Protein AF-A0AA96HNP5-F1 (afdb_monomer_lite)

Structure (mmCIF, N/CA/C/O backbone):
data_AF-A0AA96HNP5-F1
#
_entry.id   AF-A0AA96HNP5-F1
#
loop_
_atom_site.group_PDB
_atom_site.id
_atom_site.type_symbol
_atom_site.label_atom_id
_atom_site.label_alt_id
_atom_site.label_comp_id
_atom_site.label_asym_id
_atom_site.label_entity_id
_atom_site.label_seq_id
_atom_site.pdbx_PDB_ins_code
_atom_site.Cartn_x
_atom_site.Cartn_y
_atom_site.Cartn_z
_atom_site.occupancy
_atom_site.B_iso_or_equiv
_atom_site.auth_seq_id
_atom_site.auth_comp_id
_atom_site.auth_asym_id
_atom_site.auth_atom_id
_atom_site.pdbx_PDB_model_num
ATOM 1 N N . MET A 1 1 ? 18.994 -5.940 24.288 1.00 32.22 1 MET A N 1
ATOM 2 C CA . MET A 1 1 ? 17.632 -6.014 23.711 1.00 32.22 1 MET A CA 1
ATOM 3 C C . MET A 1 1 ? 17.245 -4.629 23.206 1.00 32.22 1 MET A C 1
ATOM 5 O O . MET A 1 1 ? 17.124 -3.718 24.013 1.00 32.22 1 MET A O 1
ATOM 9 N N . ALA A 1 2 ? 17.147 -4.416 21.892 1.00 28.52 2 ALA A N 1
ATOM 10 C CA . ALA A 1 2 ? 16.789 -3.103 21.354 1.00 28.52 2 ALA A CA 1
ATOM 11 C C . ALA A 1 2 ? 15.314 -2.796 21.667 1.00 28.52 2 ALA A C 1
ATOM 13 O O . ALA A 1 2 ? 14.436 -3.563 21.267 1.00 28.52 2 ALA A O 1
ATOM 14 N N . LYS A 1 3 ? 15.037 -1.693 22.381 1.00 31.62 3 LYS A N 1
ATOM 15 C CA . LYS A 1 3 ? 13.673 -1.170 22.570 1.00 31.62 3 LYS A CA 1
ATOM 16 C C . LYS A 1 3 ? 13.008 -1.060 21.192 1.00 31.62 3 LYS A C 1
ATOM 18 O O . LYS A 1 3 ? 13.497 -0.325 20.333 1.00 31.62 3 LYS A O 1
ATOM 23 N N . LYS A 1 4 ? 11.917 -1.801 20.966 1.00 42.00 4 LYS A N 1
ATOM 24 C CA . LYS A 1 4 ? 11.081 -1.700 19.759 1.00 42.00 4 LYS A CA 1
ATOM 25 C C . LYS A 1 4 ? 10.434 -0.308 19.735 1.00 42.00 4 LYS A C 1
ATOM 27 O O . LYS A 1 4 ? 9.319 -0.148 20.211 1.00 42.00 4 LYS A O 1
ATOM 32 N N . LYS A 1 5 ? 11.134 0.695 19.193 1.00 46.09 5 LYS A N 1
ATOM 33 C CA . LYS A 1 5 ? 10.728 2.117 19.162 1.00 46.09 5 LYS A CA 1
ATOM 34 C C . LYS A 1 5 ? 9.384 2.411 18.458 1.00 46.09 5 LYS A C 1
ATOM 36 O O . LYS A 1 5 ? 8.940 3.547 18.498 1.00 46.09 5 LYS A O 1
ATOM 41 N N . ASN A 1 6 ? 8.718 1.411 17.871 1.00 51.25 6 ASN A N 1
ATOM 42 C CA . ASN A 1 6 ? 7.479 1.580 17.099 1.00 51.25 6 ASN A CA 1
ATOM 43 C C . ASN A 1 6 ? 6.266 0.814 17.666 1.00 51.25 6 ASN A C 1
ATOM 45 O O . ASN A 1 6 ? 5.223 0.759 17.014 1.00 51.25 6 ASN A O 1
ATOM 49 N N . HIS A 1 7 ? 6.380 0.200 18.847 1.00 60.00 7 HIS A N 1
ATOM 50 C CA . HIS A 1 7 ? 5.239 -0.448 19.496 1.00 60.00 7 HIS A CA 1
ATOM 51 C C . HIS A 1 7 ? 4.490 0.594 20.331 1.00 60.00 7 HIS A C 1
ATOM 53 O O . HIS A 1 7 ? 5.052 1.086 21.305 1.00 60.00 7 HIS A O 1
ATOM 59 N N . PHE A 1 8 ? 3.276 0.961 19.913 1.00 72.31 8 PHE A N 1
ATOM 60 C CA . PHE A 1 8 ? 2.453 1.957 20.610 1.00 72.31 8 PHE A CA 1
ATOM 61 C C . PHE A 1 8 ? 1.335 1.343 21.458 1.00 72.31 8 PHE A C 1
ATOM 63 O O . PHE A 1 8 ? 0.696 2.083 22.186 1.00 72.31 8 PHE A O 1
ATOM 70 N N . ILE A 1 9 ? 1.166 0.014 21.404 1.00 76.31 9 ILE A N 1
ATOM 71 C CA . ILE A 1 9 ? 0.157 -0.699 22.192 1.00 76.31 9 ILE A CA 1
ATOM 72 C C . ILE A 1 9 ? 0.421 -0.467 23.681 1.00 76.31 9 ILE A C 1
ATOM 74 O O . ILE A 1 9 ? 1.523 -0.753 24.176 1.00 76.31 9 ILE A O 1
ATOM 78 N N . ILE A 1 10 ? -0.602 0.023 24.375 1.00 80.12 10 ILE A N 1
ATOM 79 C CA . ILE A 1 10 ? -0.616 0.263 25.815 1.00 80.12 10 ILE A CA 1
ATOM 80 C C . ILE A 1 10 ? -0.287 -1.043 26.544 1.00 80.12 10 ILE A C 1
ATOM 82 O O . ILE A 1 10 ? -0.738 -2.121 26.156 1.00 80.12 10 ILE A O 1
ATOM 86 N N . GLU A 1 11 ? 0.510 -0.962 27.618 1.00 79.56 11 GLU A N 1
ATOM 87 C CA . GLU A 1 11 ? 1.027 -2.134 28.347 1.00 79.56 11 GLU A CA 1
ATOM 88 C C . GLU A 1 11 ? -0.074 -3.146 28.681 1.00 79.56 11 GLU A C 1
ATOM 90 O O . GLU A 1 11 ? 0.087 -4.339 28.433 1.00 79.56 11 GLU A O 1
ATOM 95 N N . ALA A 1 12 ? -1.219 -2.643 29.152 1.00 80.06 12 ALA A N 1
ATOM 96 C CA . ALA A 1 12 ? -2.383 -3.430 29.542 1.00 80.06 12 ALA A CA 1
ATOM 97 C C . ALA A 1 12 ? -3.024 -4.234 28.397 1.00 80.06 12 ALA A C 1
ATOM 99 O O . ALA A 1 12 ? -3.823 -5.126 28.673 1.00 80.06 12 ALA A O 1
ATOM 100 N N . ASN A 1 13 ? -2.702 -3.931 27.138 1.00 86.38 13 ASN A N 1
ATOM 101 C CA . ASN A 1 13 ? -3.233 -4.595 25.949 1.00 86.38 13 ASN A CA 1
ATOM 102 C C . ASN A 1 13 ? -2.175 -5.424 25.205 1.00 86.38 13 ASN A C 1
ATOM 104 O O . ASN A 1 13 ? -2.510 -6.130 24.253 1.00 86.38 13 ASN A O 1
ATOM 108 N N . LYS A 1 14 ? -0.902 -5.402 25.622 1.00 82.44 14 LYS A N 1
ATOM 109 C CA . LYS A 1 14 ? 0.184 -6.090 24.900 1.00 82.44 14 LYS A CA 1
ATOM 110 C C . LYS A 1 14 ? -0.032 -7.591 24.751 1.00 82.44 14 LYS A C 1
ATOM 112 O O . LYS A 1 14 ? 0.325 -8.151 23.721 1.00 82.44 14 LYS A O 1
ATOM 117 N N . GLN A 1 15 ? -0.621 -8.239 25.748 1.00 86.56 15 GLN A N 1
ATOM 118 C CA . GLN A 1 15 ? -0.959 -9.663 25.728 1.00 86.56 15 GLN A CA 1
ATOM 119 C C . GLN A 1 15 ? -2.086 -10.008 24.743 1.00 86.56 15 GLN A C 1
ATOM 121 O O . GLN A 1 15 ? -2.271 -11.179 24.427 1.00 86.56 15 GLN A O 1
ATOM 126 N N . LYS A 1 16 ? -2.828 -9.008 24.245 1.00 90.38 16 LYS A N 1
ATOM 127 C CA . LYS A 1 16 ? -3.849 -9.182 23.201 1.00 90.38 16 LYS A CA 1
ATOM 128 C C . LYS A 1 16 ? -3.267 -9.141 21.789 1.00 90.38 16 LYS A C 1
ATOM 130 O O . LYS A 1 16 ? -3.955 -9.487 20.837 1.00 90.38 16 LYS A O 1
ATOM 135 N N . HIS A 1 17 ? -2.001 -8.752 21.634 1.00 90.56 17 HIS A N 1
ATOM 136 C CA . HIS A 1 17 ? -1.297 -8.919 20.370 1.00 90.56 17 HIS A CA 1
ATOM 137 C C . HIS A 1 17 ? -1.069 -10.407 20.083 1.00 90.56 17 HIS A C 1
ATOM 139 O O . HIS A 1 17 ? -0.407 -11.102 20.856 1.00 90.56 17 HIS A O 1
ATOM 145 N N . ILE A 1 18 ? -1.543 -10.874 18.930 1.00 91.88 18 ILE A N 1
ATOM 146 C CA . ILE A 1 18 ? -1.411 -12.266 18.499 1.00 91.88 18 ILE A CA 1
ATOM 147 C C . ILE A 1 18 ? -0.634 -12.304 17.188 1.00 91.88 18 ILE A C 1
ATOM 149 O O . ILE A 1 18 ? -1.030 -11.722 16.180 1.00 91.88 18 ILE A O 1
ATOM 153 N N . SER A 1 19 ? 0.472 -13.041 17.193 1.00 91.31 19 SER A N 1
ATOM 154 C CA . SER A 1 19 ? 1.270 -13.316 16.003 1.00 91.31 19 SER A CA 1
ATOM 155 C C . SER A 1 19 ? 1.155 -14.797 15.663 1.00 91.31 19 SER A C 1
ATOM 157 O O . SER A 1 19 ? 1.621 -15.649 16.421 1.00 91.31 19 SER A O 1
ATOM 159 N N . THR A 1 20 ? 0.536 -15.110 14.527 1.00 91.94 20 THR A N 1
ATOM 160 C CA . THR A 1 20 ? 0.378 -16.481 14.037 1.00 91.94 20 THR A CA 1
ATOM 161 C C . THR A 1 20 ? 1.478 -16.790 13.026 1.00 91.94 20 THR A C 1
ATOM 163 O O . THR A 1 20 ? 1.928 -15.932 12.260 1.00 91.94 20 THR A O 1
ATOM 166 N N . LYS A 1 21 ? 1.976 -18.028 13.066 1.00 91.38 21 LYS A N 1
ATOM 167 C CA . LYS A 1 21 ? 2.997 -18.536 12.141 1.00 91.38 21 LYS A CA 1
ATOM 168 C C . LYS A 1 21 ? 2.332 -19.399 11.075 1.00 91.38 21 LYS A C 1
ATOM 170 O O . LYS A 1 21 ? 1.364 -20.090 11.361 1.00 91.38 21 LYS A O 1
ATOM 175 N N . GLY A 1 22 ? 2.912 -19.419 9.881 1.00 88.56 22 GLY A N 1
ATOM 176 C CA . GLY A 1 22 ? 2.505 -20.307 8.793 1.00 88.56 22 GLY A CA 1
ATOM 177 C C . GLY A 1 22 ? 1.336 -19.806 7.944 1.00 88.56 22 GLY A C 1
ATOM 178 O O . GLY A 1 22 ? 0.935 -20.526 7.038 1.00 88.56 22 GLY A O 1
ATOM 179 N N . GLY A 1 23 ? 0.823 -18.593 8.173 1.00 90.81 23 GLY A N 1
ATOM 180 C CA . GLY A 1 23 ? -0.344 -18.081 7.453 1.00 90.81 23 GLY A CA 1
ATOM 181 C C . GLY A 1 23 ? -0.571 -16.579 7.618 1.00 90.81 23 GLY A C 1
ATOM 182 O O . GLY A 1 23 ? 0.213 -15.888 8.272 1.00 90.81 23 GLY A O 1
ATOM 183 N N . THR A 1 24 ? -1.629 -16.089 6.972 1.00 93.38 24 THR A N 1
ATOM 184 C CA . THR A 1 24 ? -2.107 -14.694 7.020 1.00 93.38 24 THR A CA 1
ATOM 185 C C . THR A 1 24 ? -3.137 -14.462 8.127 1.00 93.38 24 THR A C 1
ATOM 187 O O . THR A 1 24 ? -3.228 -13.352 8.654 1.00 93.38 24 THR A O 1
ATOM 190 N N . GLU A 1 25 ? -3.847 -15.524 8.511 1.00 95.50 25 GLU A N 1
ATOM 191 C CA . GLU A 1 25 ? -5.056 -15.489 9.338 1.00 95.50 25 GLU A CA 1
ATOM 192 C C . GLU A 1 25 ? -4.783 -15.599 10.847 1.00 95.50 25 GLU A C 1
ATOM 194 O O . GLU A 1 25 ? -3.744 -16.101 11.294 1.00 95.50 25 GLU A O 1
ATOM 199 N N . GLY A 1 26 ? -5.759 -15.160 11.648 1.00 93.25 26 GLY A N 1
ATOM 200 C CA . GLY A 1 26 ? -5.800 -15.368 13.102 1.00 93.25 26 GLY A CA 1
ATOM 201 C C . GLY A 1 26 ? -4.832 -14.511 13.927 1.00 93.25 26 GLY A C 1
ATOM 202 O O . GLY A 1 26 ? -4.712 -14.723 15.134 1.00 93.25 26 GLY A O 1
ATOM 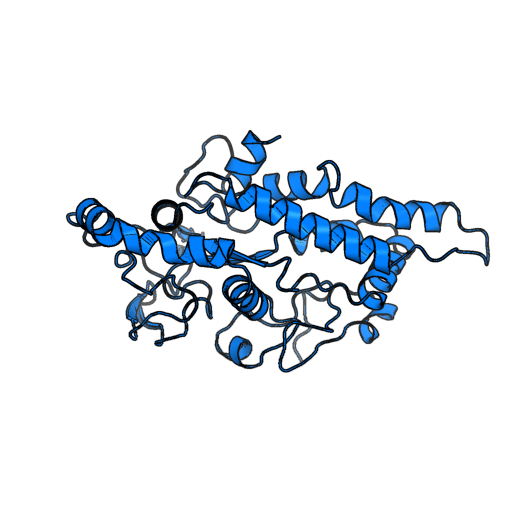203 N N . GLY A 1 27 ? -4.127 -13.567 13.298 1.00 93.44 27 GLY A N 1
ATOM 204 C CA . GLY A 1 27 ? -3.305 -12.574 13.992 1.00 93.44 27 GLY A CA 1
ATOM 205 C C . GLY A 1 27 ? -4.119 -11.389 14.513 1.00 93.44 27 GLY A C 1
ATOM 206 O O . GLY A 1 27 ? -5.166 -11.082 13.967 1.00 93.44 27 GLY A O 1
ATOM 207 N N . ALA A 1 28 ? -3.595 -10.693 15.520 1.00 94.75 28 ALA A N 1
ATOM 208 C CA . ALA A 1 28 ? -4.159 -9.467 16.081 1.00 94.75 28 ALA A CA 1
ATOM 209 C C . ALA A 1 28 ? -3.026 -8.454 16.274 1.00 94.75 28 ALA A C 1
ATOM 211 O O . ALA A 1 28 ? -2.111 -8.671 17.078 1.00 94.75 28 ALA A O 1
ATOM 212 N N . CYS A 1 29 ? -3.012 -7.376 15.493 1.00 93.50 29 CYS A N 1
ATOM 213 C CA . CYS A 1 29 ? -1.877 -6.460 15.487 1.00 93.50 29 CYS A CA 1
ATOM 214 C C . CYS A 1 29 ? -2.246 -5.067 14.982 1.00 93.50 29 CYS A C 1
ATOM 216 O O . CYS A 1 29 ? -2.694 -4.914 13.856 1.00 93.50 29 CYS A O 1
ATOM 218 N N . LEU A 1 30 ? -1.959 -4.040 15.783 1.00 93.19 30 LEU A N 1
ATOM 219 C CA . LEU A 1 30 ? -2.188 -2.637 15.412 1.00 93.19 30 LEU A CA 1
ATOM 220 C C . LEU A 1 30 ? -0.905 -1.910 14.983 1.00 93.19 30 LEU A C 1
ATOM 222 O O . LEU A 1 30 ? -0.938 -0.741 14.622 1.00 93.19 30 LEU A O 1
ATOM 226 N N . THR A 1 31 ? 0.251 -2.582 14.999 1.00 84.19 31 THR A N 1
ATOM 227 C CA . THR A 1 31 ? 1.535 -1.975 14.609 1.00 84.19 31 THR A CA 1
ATOM 228 C C . THR A 1 31 ? 2.337 -2.856 13.641 1.00 84.19 31 THR A C 1
ATOM 230 O O . THR A 1 31 ? 1.921 -3.935 13.246 1.00 84.19 31 THR A O 1
ATOM 233 N N . GLY A 1 32 ? 3.521 -2.406 13.223 1.00 67.94 32 GLY A N 1
ATOM 234 C CA . GLY A 1 32 ? 4.452 -3.197 12.417 1.00 67.94 32 GLY A CA 1
ATOM 235 C C . GLY A 1 32 ? 5.522 -3.832 13.302 1.00 67.94 32 GLY A C 1
ATOM 236 O O . GLY A 1 32 ? 6.327 -3.111 13.891 1.00 67.94 32 GLY A O 1
ATOM 237 N N . HIS A 1 33 ? 5.555 -5.166 13.394 1.00 63.00 33 HIS A N 1
ATOM 238 C CA . HIS A 1 33 ? 6.527 -5.885 14.237 1.00 63.00 33 HIS A CA 1
ATOM 239 C C . HIS A 1 33 ? 7.739 -6.395 13.461 1.00 63.00 33 HIS A C 1
ATOM 241 O O . HIS A 1 33 ? 8.831 -6.456 14.032 1.00 63.00 33 HIS A O 1
ATOM 247 N N . ASP A 1 34 ? 7.558 -6.782 12.197 1.00 65.50 34 ASP A N 1
ATOM 248 C CA . ASP A 1 34 ? 8.605 -7.455 11.439 1.00 65.50 34 ASP A CA 1
ATOM 249 C C . ASP A 1 34 ? 9.234 -6.516 10.407 1.00 65.50 34 ASP A C 1
ATOM 251 O O . ASP A 1 34 ? 8.548 -5.903 9.588 1.00 65.50 34 ASP A O 1
ATOM 255 N N . SER A 1 35 ? 10.563 -6.370 10.457 1.00 57.72 35 SER A N 1
ATOM 256 C CA . SER A 1 35 ? 11.267 -5.597 9.435 1.00 57.72 35 SER A CA 1
ATOM 257 C C . SER A 1 35 ? 11.051 -6.274 8.085 1.00 57.72 35 SER A C 1
ATOM 259 O O . SER A 1 35 ? 11.275 -7.477 7.970 1.00 57.72 35 SER A O 1
ATOM 261 N N . ALA A 1 36 ? 10.649 -5.512 7.069 1.00 57.97 36 ALA A N 1
ATOM 262 C CA . ALA A 1 36 ? 10.265 -5.982 5.733 1.00 57.97 36 ALA A CA 1
ATOM 263 C C . ALA A 1 36 ? 11.442 -6.483 4.877 1.00 57.97 36 ALA A C 1
ATOM 265 O O . ALA A 1 36 ? 11.549 -6.181 3.690 1.00 57.97 36 ALA A O 1
ATOM 266 N N . ARG A 1 37 ? 12.391 -7.177 5.503 1.00 63.88 37 ARG A N 1
ATOM 267 C CA . ARG A 1 37 ? 13.589 -7.713 4.872 1.00 63.88 37 ARG A CA 1
ATOM 268 C C . ARG A 1 37 ? 13.322 -9.134 4.399 1.00 63.88 37 ARG A C 1
ATOM 270 O O . ARG A 1 37 ? 12.583 -9.890 5.030 1.00 63.88 37 ARG A O 1
ATOM 277 N N . HIS A 1 38 ? 14.032 -9.522 3.346 1.00 63.28 38 HIS A N 1
ATOM 278 C CA . HIS A 1 38 ? 13.983 -10.860 2.758 1.00 63.28 38 HIS A CA 1
ATOM 279 C C . HIS A 1 38 ? 14.124 -11.995 3.791 1.00 63.28 38 HIS A C 1
ATOM 281 O O . HIS A 1 38 ? 13.425 -13.000 3.702 1.00 63.28 38 HIS A O 1
ATOM 287 N N . SER A 1 39 ? 14.975 -11.819 4.810 1.00 68.12 39 SER A N 1
ATOM 288 C CA . SER A 1 39 ? 15.172 -12.796 5.895 1.00 68.12 39 SER A CA 1
ATOM 289 C C . SER A 1 39 ? 13.909 -13.068 6.716 1.00 68.12 39 SER A C 1
ATOM 291 O O . SER A 1 39 ? 13.744 -14.159 7.255 1.00 68.12 39 SER A O 1
ATOM 293 N N . ASN A 1 40 ? 13.020 -12.081 6.819 1.00 72.75 40 ASN A N 1
ATOM 294 C CA . ASN A 1 40 ? 11.815 -12.157 7.637 1.00 72.75 40 ASN A CA 1
ATOM 295 C C . ASN A 1 40 ? 10.598 -12.554 6.798 1.00 72.75 40 ASN A C 1
ATOM 297 O O . ASN A 1 40 ? 9.678 -13.176 7.321 1.00 72.75 40 ASN A O 1
ATOM 301 N N . PHE A 1 41 ? 10.623 -12.283 5.488 1.00 79.12 41 PHE A N 1
ATOM 302 C CA . PHE A 1 41 ? 9.602 -12.740 4.541 1.00 79.12 41 PHE A CA 1
ATOM 303 C C . PHE A 1 41 ? 9.373 -14.259 4.619 1.00 79.12 41 PHE A C 1
ATOM 305 O O . PHE A 1 41 ? 8.237 -14.721 4.666 1.00 79.12 41 PHE A O 1
ATOM 312 N N . GLY A 1 42 ? 10.449 -15.048 4.718 1.00 76.56 42 GLY A N 1
ATOM 313 C CA . GLY A 1 42 ? 10.364 -16.511 4.789 1.00 76.56 42 GLY A CA 1
ATOM 314 C C . GLY A 1 42 ? 9.688 -17.068 6.048 1.00 76.56 42 GLY A C 1
ATOM 315 O O . GLY A 1 42 ? 9.332 -18.242 6.063 1.00 76.56 42 GLY A O 1
ATOM 316 N N . ARG A 1 43 ? 9.485 -16.252 7.092 1.00 80.44 43 ARG A N 1
ATOM 317 C CA . ARG A 1 43 ? 8.882 -16.698 8.359 1.00 80.44 43 ARG A CA 1
ATOM 318 C C . ARG A 1 43 ? 7.368 -16.889 8.285 1.00 80.44 43 ARG A C 1
ATOM 320 O O . ARG A 1 43 ? 6.837 -17.486 9.215 1.00 80.44 43 ARG A O 1
ATOM 327 N N . LYS A 1 44 ? 6.709 -16.392 7.223 1.00 88.31 44 LYS A N 1
ATOM 328 C CA . LYS A 1 44 ? 5.253 -16.478 6.993 1.00 88.31 44 LYS A CA 1
ATOM 329 C C . LYS A 1 44 ? 4.459 -16.158 8.263 1.00 88.31 44 LYS A C 1
ATOM 331 O O . LYS A 1 44 ? 4.009 -17.056 8.970 1.00 88.31 44 LYS A O 1
ATOM 336 N N . ASN A 1 45 ? 4.378 -14.881 8.606 1.00 89.50 45 ASN A N 1
ATOM 337 C CA . ASN A 1 45 ? 3.827 -14.427 9.879 1.00 89.50 45 ASN A CA 1
ATOM 338 C C . ASN A 1 45 ? 2.708 -13.413 9.637 1.00 89.50 45 ASN A C 1
ATOM 340 O O . ASN A 1 45 ? 2.878 -12.530 8.794 1.00 89.50 45 ASN A O 1
ATOM 344 N N . SER A 1 46 ? 1.628 -13.490 10.416 1.00 91.94 46 SER A N 1
ATOM 345 C CA . SER A 1 46 ? 0.496 -12.563 10.312 1.00 91.94 46 SER A CA 1
ATOM 346 C C . SER A 1 46 ? 0.867 -11.086 10.506 1.00 91.94 46 SER A C 1
ATOM 348 O O . SER A 1 46 ? 0.190 -10.209 9.976 1.00 91.94 46 SER A O 1
ATOM 350 N N . CYS A 1 47 ? 1.959 -10.791 11.212 1.00 90.19 47 CYS A N 1
ATOM 351 C CA . CYS A 1 47 ? 2.466 -9.438 11.461 1.00 90.19 47 CYS A CA 1
ATOM 352 C C . CYS A 1 47 ? 3.467 -8.949 10.395 1.00 90.19 47 CYS A C 1
ATOM 354 O O . CYS A 1 47 ? 4.021 -7.852 10.522 1.00 90.19 47 CYS A O 1
ATOM 356 N N . ASN A 1 48 ? 3.768 -9.761 9.378 1.00 91.19 48 ASN A N 1
ATOM 357 C CA . ASN A 1 48 ? 4.664 -9.387 8.290 1.00 91.19 48 ASN A CA 1
ATOM 358 C C . ASN A 1 48 ? 3.851 -8.821 7.120 1.00 91.19 48 ASN A C 1
ATOM 360 O O . ASN A 1 48 ? 3.409 -9.557 6.243 1.00 91.19 48 ASN A O 1
ATOM 364 N N . PHE A 1 49 ? 3.704 -7.499 7.096 1.00 91.81 49 PHE A N 1
ATOM 365 C CA . PHE A 1 49 ? 2.926 -6.779 6.084 1.00 91.81 49 PHE A CA 1
ATOM 366 C C . PHE A 1 49 ? 3.364 -7.068 4.640 1.00 91.81 49 PHE A C 1
ATOM 368 O O . PHE A 1 49 ? 2.539 -7.162 3.743 1.00 91.81 49 PHE A O 1
ATOM 375 N N . ARG A 1 50 ? 4.662 -7.280 4.393 1.00 93.06 50 ARG A N 1
ATOM 376 C CA . ARG A 1 50 ? 5.165 -7.583 3.046 1.00 93.06 50 ARG A CA 1
ATOM 377 C C . ARG A 1 50 ? 4.806 -8.999 2.603 1.00 93.06 50 ARG A C 1
ATOM 379 O O . ARG A 1 50 ? 4.513 -9.209 1.433 1.00 93.06 50 ARG A O 1
ATOM 386 N N . TYR A 1 51 ? 4.830 -9.960 3.527 1.00 93.38 51 TYR A N 1
ATOM 387 C CA . TYR A 1 51 ? 4.298 -11.301 3.277 1.00 93.38 51 TYR A CA 1
ATOM 388 C C . TYR A 1 51 ? 2.793 -11.240 2.996 1.00 93.38 51 TYR A C 1
ATOM 390 O O . TYR A 1 51 ? 2.349 -11.776 1.990 1.00 93.38 51 TYR A O 1
ATOM 398 N N . GLN A 1 52 ? 2.047 -10.510 3.824 1.00 95.00 52 GLN A N 1
ATOM 399 C CA . GLN A 1 52 ? 0.605 -10.312 3.675 1.00 95.00 52 GLN A CA 1
ATOM 400 C C . GLN A 1 52 ? 0.237 -9.676 2.325 1.00 95.00 52 GLN A C 1
ATOM 402 O O . GLN A 1 52 ? -0.630 -10.200 1.640 1.00 95.00 52 GLN A O 1
ATOM 407 N N . ALA A 1 53 ? 0.962 -8.645 1.877 1.00 95.62 53 ALA A N 1
ATOM 408 C CA . ALA A 1 53 ? 0.764 -8.024 0.562 1.00 95.62 53 ALA A CA 1
ATOM 409 C C . ALA A 1 53 ? 0.984 -8.999 -0.608 1.00 95.62 53 ALA A C 1
ATOM 411 O O . ALA A 1 53 ? 0.234 -8.994 -1.579 1.00 95.62 53 ALA A O 1
ATOM 412 N N . VAL A 1 54 ? 1.994 -9.874 -0.514 1.00 95.38 54 VAL A N 1
ATOM 413 C CA . VAL A 1 54 ? 2.222 -10.910 -1.536 1.00 95.38 54 VAL A CA 1
ATOM 414 C C . VAL A 1 54 ? 1.111 -11.960 -1.521 1.00 95.38 54 VAL A C 1
ATOM 416 O O . VAL A 1 54 ? 0.694 -12.410 -2.583 1.00 95.38 54 VAL A O 1
ATOM 419 N N . GLU A 1 55 ? 0.622 -12.366 -0.349 1.00 96.44 55 GLU A N 1
ATOM 420 C CA . GLU A 1 55 ? -0.506 -13.302 -0.263 1.00 96.44 55 GLU A CA 1
ATOM 421 C C . GLU A 1 55 ? -1.827 -12.667 -0.736 1.00 96.44 55 GLU A C 1
ATOM 423 O O . GLU A 1 55 ? -2.627 -13.356 -1.371 1.00 96.44 55 GLU A O 1
ATOM 428 N N . GLN A 1 56 ? -2.027 -11.359 -0.534 1.00 97.62 56 GLN A N 1
ATOM 429 C CA . GLN A 1 56 ? -3.144 -10.621 -1.133 1.00 97.62 56 GLN A CA 1
ATOM 430 C C . GLN A 1 56 ? -3.071 -10.687 -2.657 1.00 97.62 56 GLN A C 1
ATOM 432 O O . GLN A 1 56 ? -3.994 -11.178 -3.296 1.00 97.62 56 GLN A O 1
ATOM 437 N N . ALA A 1 57 ? -1.933 -10.300 -3.239 1.00 97.19 57 ALA A N 1
ATOM 438 C CA . ALA A 1 57 ? -1.732 -10.328 -4.685 1.00 97.19 57 ALA A CA 1
ATOM 439 C C . ALA A 1 57 ? -1.875 -11.736 -5.294 1.00 97.19 57 ALA A C 1
ATOM 441 O O . ALA A 1 57 ? -2.225 -11.881 -6.459 1.00 97.19 57 ALA A O 1
ATOM 442 N N . LYS A 1 58 ? -1.609 -12.800 -4.524 1.00 96.81 58 LYS A N 1
ATOM 443 C CA . LYS A 1 58 ? -1.856 -14.184 -4.962 1.00 96.81 58 LYS A CA 1
ATOM 444 C C . LYS A 1 58 ? -3.330 -14.562 -4.983 1.00 96.81 58 LYS A C 1
ATOM 446 O O . LYS A 1 58 ? -3.712 -15.370 -5.826 1.00 96.81 58 LYS A O 1
ATOM 451 N N . SER A 1 59 ? -4.100 -14.079 -4.011 1.00 97.06 59 SER A N 1
ATOM 452 C CA . SER A 1 59 ? -5.472 -14.533 -3.759 1.00 97.06 59 SER A CA 1
ATOM 453 C C . SER A 1 59 ? -6.541 -13.631 -4.373 1.00 97.06 59 SER A C 1
ATOM 455 O O . SER A 1 59 ? -7.623 -14.122 -4.671 1.00 97.06 59 SER A O 1
ATOM 457 N N . ASN A 1 60 ? -6.235 -12.357 -4.617 1.00 97.75 60 ASN A N 1
ATOM 458 C CA . ASN A 1 60 ? -7.119 -11.409 -5.286 1.00 97.75 60 ASN A CA 1
ATOM 459 C C . ASN A 1 60 ? -6.828 -11.385 -6.801 1.00 97.75 60 ASN A C 1
ATOM 461 O O . ASN A 1 60 ? -5.705 -11.085 -7.216 1.00 97.75 60 ASN A O 1
ATOM 465 N N . SER A 1 61 ? -7.830 -11.725 -7.620 1.00 96.50 61 SER A N 1
ATOM 466 C CA . SER A 1 61 ? -7.694 -11.825 -9.080 1.00 96.50 61 SER A CA 1
ATOM 467 C C . SER A 1 61 ? -7.407 -10.488 -9.748 1.00 96.50 61 SER A C 1
ATOM 469 O O . SER A 1 61 ? -6.585 -10.458 -10.661 1.00 96.50 61 SER A O 1
ATOM 471 N N . GLU A 1 62 ? -8.024 -9.404 -9.280 1.00 95.06 62 GLU A N 1
ATOM 472 C CA . GLU A 1 62 ? -7.852 -8.079 -9.872 1.00 95.06 62 GLU A CA 1
ATOM 473 C C . GLU A 1 62 ? -6.441 -7.563 -9.618 1.00 95.06 62 GLU A C 1
ATOM 475 O O . GLU A 1 62 ? -5.724 -7.271 -10.570 1.00 95.06 62 GLU A O 1
ATOM 480 N N . ILE A 1 63 ? -5.959 -7.592 -8.368 1.00 96.62 63 ILE A N 1
ATOM 481 C CA . ILE A 1 63 ? -4.566 -7.215 -8.057 1.00 96.62 63 ILE A CA 1
ATOM 482 C C . ILE A 1 63 ? -3.587 -8.048 -8.889 1.00 96.62 63 ILE A C 1
ATOM 484 O O . ILE A 1 63 ? -2.611 -7.525 -9.428 1.00 96.62 63 ILE A O 1
ATOM 488 N N . LYS A 1 64 ? -3.835 -9.358 -9.006 1.00 96.50 64 LYS A N 1
ATOM 489 C CA . LYS A 1 64 ? -2.991 -10.230 -9.821 1.00 96.50 64 LYS A CA 1
ATOM 490 C C . LYS A 1 64 ? -3.003 -9.802 -11.288 1.00 96.50 64 LYS A C 1
ATOM 492 O O . LYS A 1 64 ? -1.934 -9.722 -11.882 1.00 96.50 64 LYS A O 1
ATOM 497 N N .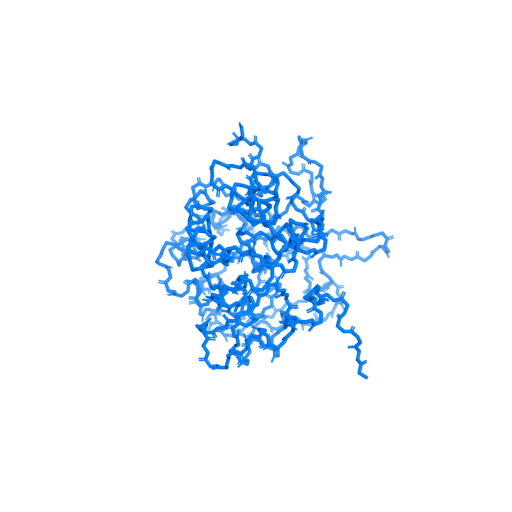 LYS A 1 65 ? -4.180 -9.526 -11.852 1.00 94.12 65 LYS A N 1
ATOM 498 C CA . LYS A 1 65 ? -4.352 -9.059 -13.229 1.00 94.12 65 LYS A CA 1
ATOM 499 C C . LYS A 1 65 ? -3.574 -7.764 -13.467 1.00 94.12 65 LYS A C 1
ATOM 501 O O . LYS A 1 65 ? -2.806 -7.728 -14.418 1.00 94.12 65 LYS A O 1
ATOM 506 N N . TYR A 1 66 ? -3.671 -6.774 -12.578 1.00 92.12 66 TYR A N 1
ATOM 507 C CA . TYR A 1 66 ? -2.892 -5.529 -12.675 1.00 92.12 66 TYR A CA 1
ATOM 508 C C . TYR A 1 66 ? -1.382 -5.775 -12.673 1.00 92.12 66 TYR A C 1
ATOM 510 O O . TYR A 1 66 ? -0.664 -5.299 -13.543 1.00 92.12 66 TYR A O 1
ATOM 518 N N . LEU A 1 67 ? -0.877 -6.585 -11.740 1.00 95.88 67 LEU A N 1
ATOM 519 C CA . LEU A 1 67 ? 0.561 -6.870 -11.670 1.00 95.88 67 LEU A CA 1
ATOM 520 C C . LEU A 1 67 ? 1.085 -7.663 -12.883 1.00 95.88 67 LEU A C 1
ATOM 522 O O . LEU A 1 67 ? 2.298 -7.748 -13.063 1.00 95.88 67 LEU A O 1
ATOM 526 N N . HIS A 1 68 ? 0.197 -8.288 -13.664 1.00 96.56 68 HIS A N 1
ATOM 527 C CA . HIS A 1 68 ? 0.531 -9.150 -14.803 1.00 96.56 68 HIS A CA 1
ATOM 528 C C . HIS A 1 68 ? 0.218 -8.491 -16.159 1.00 96.56 68 HIS A C 1
ATOM 530 O O . HIS A 1 68 ? 0.742 -8.960 -17.167 1.00 96.56 68 HIS A O 1
ATOM 536 N N . SER A 1 69 ? -0.602 -7.435 -16.208 1.00 93.81 69 SER A N 1
ATOM 537 C CA . SER A 1 69 ? -1.157 -6.859 -17.449 1.00 93.81 69 SER A CA 1
ATOM 538 C C . SER A 1 69 ? -0.090 -6.300 -18.388 1.00 93.81 69 SER A C 1
ATOM 540 O O . SER A 1 69 ? -0.190 -6.442 -19.603 1.00 93.81 69 SER A O 1
ATOM 542 N N . TYR A 1 70 ? 0.990 -5.743 -17.837 1.00 95.31 70 TYR A N 1
ATOM 543 C CA . TYR A 1 70 ? 2.102 -5.198 -18.621 1.00 95.31 70 TYR A CA 1
ATOM 544 C C . TYR A 1 70 ? 2.747 -6.230 -19.566 1.00 95.31 70 TYR A C 1
ATOM 546 O O . TYR A 1 70 ? 3.400 -5.848 -20.538 1.00 95.31 70 TYR A O 1
ATOM 554 N N . ASN A 1 71 ? 2.574 -7.534 -19.301 1.00 96.44 71 ASN A N 1
ATOM 555 C CA . ASN A 1 71 ? 3.078 -8.594 -20.171 1.00 96.44 71 ASN A CA 1
ATOM 556 C C . ASN A 1 71 ? 2.474 -8.541 -21.582 1.00 96.44 71 ASN A C 1
ATOM 558 O O . ASN A 1 71 ? 3.145 -8.956 -22.527 1.00 96.44 71 ASN A O 1
ATOM 562 N N . ASP A 1 72 ? 1.249 -8.031 -21.721 1.00 95.56 72 ASP A N 1
ATOM 563 C CA . ASP A 1 72 ? 0.532 -7.958 -22.997 1.00 95.56 72 ASP A CA 1
ATOM 564 C C . ASP A 1 72 ? 1.054 -6.824 -23.896 1.00 95.56 72 ASP A C 1
ATOM 566 O O . ASP A 1 72 ? 0.821 -6.829 -25.101 1.00 95.56 72 ASP A O 1
ATOM 570 N N . HIS A 1 73 ? 1.830 -5.894 -23.327 1.00 94.69 73 HIS A N 1
ATOM 571 C CA . HIS A 1 73 ? 2.340 -4.699 -24.006 1.00 94.69 73 HIS A CA 1
ATOM 572 C C . HIS A 1 73 ? 3.874 -4.631 -24.030 1.00 94.69 73 HIS A C 1
ATOM 574 O O . HIS A 1 73 ? 4.451 -3.569 -24.256 1.00 94.69 73 HIS A O 1
ATOM 580 N N . LEU A 1 74 ? 4.571 -5.748 -23.782 1.00 95.38 74 LEU A N 1
ATOM 581 C CA . LEU A 1 74 ? 6.036 -5.747 -23.659 1.00 95.38 74 LEU A CA 1
ATOM 582 C C . LEU A 1 74 ? 6.751 -5.215 -24.900 1.00 95.38 74 LEU A C 1
ATOM 584 O O . LEU A 1 74 ? 7.773 -4.552 -24.746 1.00 95.38 74 LEU A O 1
ATOM 588 N N . ASP A 1 75 ? 6.253 -5.492 -26.103 1.00 95.50 75 ASP A N 1
ATOM 589 C CA . ASP A 1 75 ? 6.887 -5.016 -27.337 1.00 95.50 75 ASP A CA 1
ATOM 590 C C . ASP A 1 75 ? 6.808 -3.485 -27.438 1.00 95.50 75 ASP A C 1
ATOM 592 O O . ASP A 1 75 ? 7.836 -2.836 -27.621 1.00 95.50 75 ASP A O 1
ATOM 596 N N . GLU A 1 76 ? 5.632 -2.904 -27.182 1.00 96.06 76 GLU A N 1
ATOM 597 C CA . GLU A 1 76 ? 5.423 -1.449 -27.140 1.00 96.06 76 GLU A CA 1
ATOM 598 C C . GLU A 1 76 ? 6.262 -0.780 -26.044 1.00 96.06 76 GLU A C 1
ATOM 600 O O . GLU A 1 76 ? 6.854 0.281 -26.249 1.00 96.06 76 GLU A O 1
ATOM 605 N N . ILE A 1 77 ? 6.339 -1.402 -24.862 1.00 95.12 77 ILE A N 1
ATOM 606 C CA . ILE A 1 77 ? 7.166 -0.908 -23.759 1.00 95.12 77 ILE A CA 1
ATOM 607 C C . ILE A 1 77 ? 8.647 -0.949 -24.169 1.00 95.12 77 ILE A C 1
ATOM 609 O O . ILE A 1 77 ? 9.374 0.016 -23.941 1.00 95.12 77 ILE A O 1
ATOM 613 N N . ASN A 1 78 ? 9.121 -2.042 -24.771 1.00 94.69 78 ASN A N 1
ATOM 614 C CA . ASN A 1 78 ? 10.517 -2.157 -25.192 1.00 94.69 78 ASN A CA 1
ATOM 615 C C . ASN A 1 78 ? 10.869 -1.156 -26.294 1.00 94.69 78 ASN A C 1
ATOM 617 O O . ASN A 1 78 ? 11.945 -0.569 -26.227 1.00 94.69 78 ASN A O 1
ATOM 621 N N . GLU A 1 79 ? 9.979 -0.935 -27.264 1.00 95.12 79 GLU A N 1
ATOM 622 C CA . GLU A 1 79 ? 10.151 0.081 -28.306 1.00 95.12 79 GLU A CA 1
ATOM 623 C C . GLU A 1 79 ? 10.244 1.483 -27.696 1.00 95.12 79 GLU A C 1
ATOM 625 O O . GLU A 1 79 ? 11.189 2.218 -27.983 1.00 95.12 79 GLU A O 1
ATOM 630 N N . ARG A 1 80 ? 9.334 1.816 -26.769 1.00 94.12 80 ARG A N 1
ATOM 631 C CA . ARG A 1 80 ? 9.300 3.118 -26.084 1.00 94.12 80 ARG A CA 1
ATOM 632 C C . ARG A 1 80 ? 10.598 3.461 -25.359 1.00 94.12 80 ARG A C 1
ATOM 634 O O . ARG A 1 80 ? 10.929 4.635 -25.283 1.00 94.12 80 ARG A O 1
ATOM 641 N N . TYR A 1 81 ? 11.284 2.468 -24.792 1.00 94.12 81 TYR A N 1
ATOM 642 C CA . TYR A 1 81 ? 12.496 2.671 -23.987 1.00 94.12 81 TYR A CA 1
ATOM 643 C C . TYR A 1 81 ? 13.783 2.174 -24.677 1.00 94.12 81 TYR A C 1
ATOM 645 O O . TYR A 1 81 ? 14.812 1.978 -24.011 1.00 94.12 81 TYR A O 1
ATOM 653 N N . ALA A 1 82 ? 13.729 1.903 -25.987 1.00 90.69 82 ALA A N 1
ATOM 654 C CA . ALA A 1 82 ? 14.834 1.312 -26.739 1.00 90.69 82 ALA A CA 1
ATOM 655 C C . ALA A 1 82 ? 16.052 2.245 -26.800 1.00 90.69 82 ALA A C 1
ATOM 657 O O . ALA A 1 82 ? 17.181 1.805 -26.564 1.00 90.69 82 ALA A O 1
ATOM 658 N N . GLU A 1 83 ? 15.826 3.533 -27.069 1.00 90.62 83 GLU A N 1
ATOM 659 C CA . GLU A 1 83 ? 16.891 4.536 -27.187 1.00 90.62 83 GLU A CA 1
ATOM 660 C C . GLU A 1 83 ? 17.513 4.868 -25.826 1.00 90.62 83 GLU A C 1
ATOM 662 O O . GLU A 1 83 ? 18.722 5.078 -25.702 1.00 90.62 83 GLU A O 1
ATOM 667 N N . GLU A 1 84 ? 16.708 4.854 -24.765 1.00 89.06 84 GLU A N 1
ATOM 668 C CA . GLU A 1 84 ? 17.157 5.118 -23.407 1.00 89.06 84 GLU A CA 1
ATOM 669 C C . GLU A 1 84 ? 17.935 3.936 -22.819 1.00 89.06 84 GLU A C 1
ATOM 671 O O . GLU A 1 84 ? 18.683 4.119 -21.852 1.00 89.06 84 GLU A O 1
ATOM 676 N N . GLY A 1 85 ? 17.766 2.722 -23.346 1.00 87.00 85 GLY A N 1
ATOM 677 C CA . GLY A 1 85 ? 18.402 1.516 -22.814 1.00 87.00 85 GLY A CA 1
ATOM 678 C C . GLY A 1 85 ? 17.957 1.175 -21.384 1.00 87.00 85 GLY A C 1
ATOM 679 O O . GLY A 1 85 ? 18.715 0.561 -20.626 1.00 87.00 85 GLY A O 1
ATOM 680 N N . GLY A 1 86 ? 16.759 1.612 -20.979 1.00 92.31 86 GLY A N 1
ATOM 681 C CA . GLY A 1 86 ? 16.181 1.347 -19.661 1.00 92.31 86 GLY A CA 1
ATOM 682 C C . GLY A 1 86 ? 15.326 2.483 -19.100 1.00 92.31 86 GLY A C 1
ATOM 683 O O . GLY A 1 86 ? 15.328 3.608 -19.591 1.00 92.31 86 GLY A O 1
ATOM 684 N N . VAL A 1 87 ? 14.646 2.185 -17.996 1.00 93.56 87 VAL A N 1
ATOM 685 C CA . VAL A 1 87 ? 13.710 3.076 -17.308 1.00 93.56 87 VAL A CA 1
ATOM 686 C C . VAL A 1 87 ? 14.443 3.919 -16.269 1.00 93.56 87 VAL A C 1
ATOM 688 O O . VAL A 1 87 ? 15.153 3.391 -15.406 1.00 93.56 87 VAL A O 1
ATOM 691 N N . MET A 1 88 ? 14.264 5.239 -16.332 1.00 93.25 88 MET A N 1
ATOM 692 C CA . MET A 1 88 ? 14.742 6.146 -15.290 1.00 93.25 88 MET A CA 1
ATOM 693 C C . MET A 1 88 ? 13.964 5.917 -13.995 1.00 93.25 88 MET A C 1
ATOM 695 O O . MET A 1 88 ? 12.741 5.826 -13.987 1.00 93.25 88 MET A O 1
ATOM 699 N N . THR A 1 89 ? 14.693 5.803 -12.892 1.00 94.31 89 THR A N 1
ATOM 700 C CA . THR A 1 89 ? 14.094 5.620 -11.567 1.00 94.31 89 THR A CA 1
ATOM 701 C C . THR A 1 89 ? 13.778 6.955 -10.919 1.00 94.31 89 THR A C 1
ATOM 703 O O . THR A 1 89 ? 14.420 7.965 -11.204 1.00 94.31 89 THR A O 1
ATOM 706 N N . SER A 1 90 ? 12.880 6.925 -9.943 1.00 94.81 90 SER A N 1
ATOM 707 C CA . SER A 1 90 ? 12.570 8.069 -9.088 1.00 94.81 90 SER A CA 1
ATOM 708 C C . SER A 1 90 ? 13.544 8.202 -7.906 1.00 94.81 90 SER A C 1
ATOM 710 O O . SER A 1 90 ? 13.243 8.863 -6.910 1.00 94.81 90 SER A O 1
ATOM 712 N N . ALA A 1 91 ? 14.705 7.537 -7.962 1.00 94.56 91 ALA A N 1
ATOM 713 C CA . ALA A 1 91 ? 15.726 7.647 -6.929 1.00 94.56 91 ALA A CA 1
ATOM 714 C C . ALA A 1 91 ? 16.280 9.077 -6.868 1.00 94.56 91 ALA A C 1
ATOM 716 O O . ALA A 1 91 ? 16.580 9.684 -7.892 1.00 94.56 91 ALA A O 1
ATOM 717 N N . PHE A 1 92 ? 16.480 9.601 -5.661 1.00 93.19 92 PHE A N 1
ATOM 718 C CA . PHE A 1 92 ? 16.820 11.012 -5.458 1.00 93.19 92 PHE A CA 1
ATOM 719 C C . PHE A 1 92 ? 17.988 11.202 -4.480 1.00 93.19 92 PHE A C 1
ATOM 721 O O . PHE A 1 92 ? 18.230 10.336 -3.630 1.00 93.19 92 PHE A O 1
ATOM 728 N N . PRO A 1 93 ? 18.711 12.336 -4.549 1.00 93.25 93 PRO A N 1
ATOM 729 C CA . PRO A 1 93 ? 19.764 12.652 -3.594 1.00 93.25 93 PRO A CA 1
ATOM 730 C C . PRO A 1 93 ? 19.198 13.033 -2.214 1.00 93.25 93 PRO A C 1
ATOM 732 O O . PRO A 1 93 ? 18.257 13.825 -2.066 1.00 93.25 93 PRO A O 1
ATOM 735 N N . THR A 1 94 ? 19.801 12.473 -1.171 1.00 91.44 94 THR A N 1
ATOM 736 C CA . THR A 1 94 ? 19.581 12.844 0.228 1.00 91.44 94 THR A CA 1
ATOM 737 C C . THR A 1 94 ? 20.381 14.096 0.581 1.00 91.44 94 THR A C 1
ATOM 739 O O . THR A 1 94 ? 21.334 14.458 -0.103 1.00 91.44 94 THR A O 1
ATOM 742 N N . ASN A 1 95 ? 20.066 14.718 1.721 1.00 90.19 95 ASN A N 1
ATOM 743 C CA . ASN A 1 95 ? 20.808 15.885 2.222 1.00 90.19 95 ASN A CA 1
ATOM 744 C C . ASN A 1 95 ? 22.293 15.578 2.504 1.00 90.19 95 ASN A C 1
ATOM 746 O O . ASN A 1 95 ? 23.111 16.485 2.564 1.00 90.19 95 ASN A O 1
ATOM 750 N N . SER A 1 96 ? 22.649 14.299 2.662 1.00 91.31 96 SER A N 1
ATOM 751 C CA . SER A 1 96 ? 24.035 13.838 2.805 1.00 91.31 96 SER A CA 1
ATOM 752 C C . SER A 1 96 ? 24.750 13.583 1.469 1.00 91.31 96 SER A C 1
ATOM 754 O O . SER A 1 96 ? 25.851 13.040 1.475 1.00 91.31 96 SER A O 1
ATOM 756 N N . GLY A 1 97 ? 24.125 13.905 0.332 1.00 89.75 97 GLY A N 1
ATOM 757 C CA . GLY A 1 97 ? 24.679 13.723 -1.015 1.00 89.75 97 GLY A CA 1
ATOM 758 C C . GLY A 1 97 ? 24.633 12.286 -1.551 1.00 89.75 97 GLY A C 1
ATOM 759 O O . GLY A 1 97 ? 25.054 12.040 -2.677 1.00 89.75 97 GLY A O 1
ATOM 760 N N . ASN A 1 98 ? 24.117 11.325 -0.778 1.00 93.06 98 ASN A N 1
ATOM 761 C CA . ASN A 1 98 ? 23.940 9.942 -1.229 1.00 93.06 98 ASN A CA 1
ATOM 762 C C . ASN A 1 98 ? 22.616 9.776 -1.982 1.00 93.06 98 ASN A C 1
ATOM 764 O O . ASN A 1 98 ? 21.685 10.544 -1.781 1.00 93.06 98 ASN A O 1
ATOM 768 N N . MET A 1 99 ? 22.485 8.725 -2.790 1.00 94.25 99 MET A N 1
ATOM 769 C CA . MET A 1 99 ? 21.216 8.406 -3.456 1.00 94.25 99 MET A CA 1
ATOM 770 C C . MET A 1 99 ? 20.307 7.550 -2.569 1.00 94.25 99 MET A C 1
ATOM 772 O O . MET A 1 99 ? 20.765 6.615 -1.902 1.00 94.25 99 MET A O 1
ATOM 776 N N . TYR A 1 100 ? 19.005 7.827 -2.606 1.00 93.06 100 TYR A N 1
ATOM 777 C CA . TYR A 1 100 ? 17.969 7.026 -1.967 1.00 93.06 100 TYR A CA 1
ATOM 778 C C . TYR A 1 100 ? 17.036 6.387 -3.010 1.00 93.06 100 TYR A C 1
ATOM 780 O O . TYR A 1 100 ? 16.550 7.104 -3.880 1.00 93.06 100 TYR A O 1
ATOM 788 N N . PRO A 1 101 ? 16.751 5.072 -2.911 1.00 93.12 101 PRO A N 1
ATOM 789 C CA . PRO A 1 101 ? 17.337 4.112 -1.977 1.00 93.12 101 PRO A CA 1
ATOM 790 C C . PRO A 1 101 ? 18.764 3.727 -2.387 1.00 93.12 101 PRO A C 1
ATOM 792 O O . PRO A 1 101 ? 19.016 3.357 -3.530 1.00 93.12 101 PRO A O 1
ATOM 795 N N . ALA A 1 102 ? 19.697 3.668 -1.434 1.00 91.25 102 ALA A N 1
ATOM 796 C CA . ALA A 1 102 ? 21.104 3.339 -1.720 1.00 91.25 102 ALA A CA 1
ATOM 797 C C . ALA A 1 102 ? 21.316 1.953 -2.375 1.00 91.25 102 ALA A C 1
ATOM 799 O O . ALA A 1 102 ? 22.319 1.710 -3.045 1.00 91.25 102 ALA A O 1
ATOM 800 N N . ARG A 1 103 ? 20.366 1.024 -2.181 1.00 89.81 103 ARG A N 1
ATOM 801 C CA . ARG A 1 103 ? 20.362 -0.330 -2.772 1.00 89.81 103 ARG A CA 1
ATOM 802 C C . ARG A 1 103 ? 19.694 -0.403 -4.150 1.00 89.81 103 ARG A C 1
ATOM 804 O O . ARG A 1 103 ? 19.425 -1.506 -4.628 1.00 89.81 103 ARG A O 1
ATOM 811 N N . TYR A 1 104 ? 19.405 0.744 -4.748 1.00 93.81 104 TYR A N 1
ATOM 812 C CA . TYR A 1 104 ? 18.790 0.874 -6.062 1.00 93.81 104 TYR A CA 1
ATOM 813 C C . TYR A 1 104 ? 19.772 1.487 -7.065 1.00 93.81 104 TYR A C 1
ATOM 815 O O . TYR A 1 104 ? 20.979 1.459 -6.822 1.00 93.81 104 TYR A O 1
ATOM 823 N N . MET A 1 105 ? 19.306 1.964 -8.211 1.00 92.69 105 MET A N 1
ATOM 824 C CA . MET A 1 105 ? 20.162 2.522 -9.262 1.00 92.69 105 MET A CA 1
ATOM 825 C C . MET A 1 105 ? 19.425 3.612 -10.028 1.00 92.69 105 MET A C 1
ATOM 827 O O . MET A 1 105 ? 18.214 3.676 -9.925 1.00 92.69 105 MET A O 1
ATOM 831 N N . LEU A 1 106 ? 20.146 4.446 -10.782 1.00 91.94 106 LEU A N 1
ATOM 832 C CA . LEU A 1 106 ? 19.556 5.593 -11.480 1.00 91.94 106 LEU A CA 1
ATOM 833 C C . LEU A 1 106 ? 18.630 5.172 -12.626 1.00 91.94 106 LEU A C 1
ATOM 835 O O . LEU A 1 106 ? 17.569 5.760 -12.805 1.00 91.94 106 LEU A O 1
ATOM 839 N N . LYS A 1 107 ? 19.043 4.148 -13.376 1.00 93.69 107 LYS A N 1
ATOM 840 C CA . LYS A 1 107 ? 18.322 3.582 -14.515 1.00 93.69 107 LYS A CA 1
ATOM 841 C C . LYS A 1 107 ? 18.263 2.069 -14.356 1.00 93.69 107 LYS A C 1
ATOM 843 O O . LYS A 1 107 ? 19.299 1.446 -14.138 1.00 93.69 107 LYS A O 1
ATOM 848 N N . VAL A 1 108 ? 17.073 1.490 -14.429 1.00 93.44 108 VAL A N 1
ATOM 849 C CA . VAL A 1 108 ? 16.838 0.041 -14.343 1.00 93.44 108 VAL A CA 1
ATOM 850 C C . VAL A 1 108 ? 16.478 -0.518 -15.718 1.00 93.44 108 VAL A C 1
ATOM 852 O O . VAL A 1 108 ? 15.963 0.222 -16.550 1.00 93.44 108 VAL A O 1
ATOM 855 N N . PRO A 1 109 ? 16.714 -1.813 -15.987 1.00 92.88 109 PRO A N 1
ATOM 856 C CA . PRO A 1 109 ? 16.172 -2.442 -17.186 1.00 92.88 109 PRO A CA 1
ATOM 857 C C . PRO A 1 109 ? 14.650 -2.309 -17.228 1.00 92.88 109 PRO A C 1
ATOM 859 O O . PRO A 1 109 ? 14.002 -2.388 -16.180 1.00 92.88 109 PRO A O 1
ATOM 862 N N . VAL A 1 110 ? 14.094 -2.159 -18.427 1.00 93.62 110 VAL A N 1
ATOM 863 C CA . VAL A 1 110 ? 12.649 -2.257 -18.668 1.00 93.62 110 VAL A CA 1
ATOM 864 C C . VAL A 1 110 ? 12.101 -3.546 -18.029 1.00 93.62 110 VAL A C 1
ATOM 866 O O . VAL A 1 110 ? 12.782 -4.574 -18.122 1.00 93.62 110 VAL A O 1
ATOM 869 N N . PRO A 1 111 ? 10.936 -3.514 -17.343 1.00 94.56 111 PRO A N 1
ATOM 870 C CA . PRO A 1 111 ? 10.255 -4.713 -16.852 1.00 94.56 111 PRO A CA 1
ATOM 871 C C . PRO A 1 111 ? 10.190 -5.817 -17.902 1.00 94.56 111 PRO A C 1
ATOM 873 O O . PRO A 1 111 ? 9.549 -5.669 -18.936 1.00 94.56 111 PRO A O 1
ATOM 876 N N . GLY A 1 112 ? 10.867 -6.933 -17.633 1.00 94.38 112 GLY A N 1
ATOM 877 C CA . GLY A 1 112 ? 10.773 -8.125 -18.460 1.00 94.38 112 GLY A CA 1
ATOM 878 C C . GLY A 1 112 ? 9.573 -8.980 -18.071 1.00 94.38 112 GLY A C 1
ATOM 879 O O . GLY A 1 112 ? 9.004 -8.830 -16.984 1.00 94.38 112 GLY A O 1
ATOM 880 N N . LYS A 1 113 ? 9.225 -9.936 -18.939 1.00 95.69 113 LYS A N 1
ATOM 881 C CA . LYS A 1 113 ? 8.171 -10.918 -18.663 1.00 95.69 113 LYS A CA 1
ATOM 882 C C . LYS A 1 113 ? 8.382 -11.591 -17.306 1.00 95.69 113 LYS A C 1
ATOM 884 O O . LYS A 1 113 ? 9.431 -12.199 -17.071 1.00 95.69 113 LYS A O 1
ATOM 889 N N . GLY A 1 114 ? 7.385 -11.509 -16.432 1.00 96.44 114 GLY A N 1
ATOM 890 C CA . GLY A 1 114 ? 7.418 -12.136 -15.115 1.00 96.44 114 GLY A CA 1
ATOM 891 C C . GLY A 1 114 ? 8.117 -11.354 -14.003 1.00 96.44 114 GLY A C 1
ATOM 892 O O . GLY A 1 114 ? 8.094 -11.802 -12.861 1.00 96.44 114 GLY A O 1
ATOM 893 N N . ASP A 1 115 ? 8.764 -10.220 -14.270 1.00 96.38 115 ASP A N 1
ATOM 894 C CA . ASP A 1 115 ? 9.462 -9.464 -13.226 1.00 96.38 115 ASP A CA 1
ATOM 895 C C . ASP A 1 115 ? 8.505 -8.865 -12.175 1.00 96.38 115 ASP A C 1
ATOM 897 O O . ASP A 1 115 ? 8.839 -8.839 -10.980 1.00 96.38 115 ASP A O 1
ATOM 901 N N . TRP A 1 116 ? 7.310 -8.446 -12.598 1.00 95.88 116 TRP A N 1
ATOM 902 C CA . TRP A 1 116 ? 6.230 -7.968 -11.725 1.00 95.88 116 TRP A CA 1
ATOM 903 C C . TRP A 1 116 ? 5.155 -9.023 -11.436 1.00 95.88 116 TRP A C 1
ATOM 905 O O . TRP A 1 116 ? 4.434 -8.896 -10.446 1.00 95.88 116 TRP A O 1
ATOM 915 N N . ASP A 1 117 ? 5.122 -10.128 -12.182 1.00 97.31 117 ASP A N 1
ATOM 916 C CA . ASP A 1 117 ? 4.168 -11.204 -11.933 1.00 97.31 117 ASP A CA 1
ATOM 917 C C . ASP A 1 117 ? 4.329 -11.789 -10.533 1.00 97.31 117 ASP A C 1
ATOM 919 O O . ASP A 1 117 ? 5.415 -12.177 -10.095 1.00 97.31 117 ASP A O 1
ATOM 923 N N . VAL A 1 118 ? 3.218 -11.948 -9.828 1.00 95.44 118 VAL A N 1
ATOM 924 C CA . VAL A 1 118 ? 3.151 -12.721 -8.586 1.00 95.44 118 VAL A CA 1
ATOM 925 C C . VAL A 1 118 ? 3.828 -14.093 -8.748 1.00 95.44 118 VAL A C 1
ATOM 927 O O . VAL A 1 118 ? 3.315 -14.979 -9.428 1.00 95.44 118 VAL A O 1
ATOM 930 N N . GLY A 1 119 ? 4.967 -14.283 -8.073 1.00 91.69 119 GLY A N 1
ATOM 931 C CA . GLY A 1 119 ? 5.755 -15.521 -8.125 1.00 91.69 119 GLY A CA 1
ATOM 932 C C . GLY A 1 119 ? 6.984 -15.481 -9.039 1.00 91.69 119 GLY A C 1
ATOM 933 O O . GLY A 1 119 ? 7.719 -16.467 -9.077 1.00 91.69 119 GLY A O 1
ATOM 934 N N . GLY A 1 120 ? 7.246 -14.370 -9.729 1.00 91.75 120 GLY A N 1
ATOM 935 C CA . GLY A 1 120 ? 8.464 -14.133 -10.505 1.00 91.75 120 GLY A CA 1
ATOM 936 C C . GLY A 1 120 ? 9.660 -13.619 -9.679 1.00 91.75 120 GLY A C 1
ATOM 937 O O . GLY A 1 120 ? 9.682 -13.741 -8.452 1.00 91.75 120 GLY A O 1
ATOM 938 N N . PRO A 1 121 ? 10.727 -13.066 -10.289 1.00 95.94 121 PRO A N 1
ATOM 939 C CA . PRO A 1 121 ? 11.047 -13.137 -11.716 1.00 95.94 121 PRO A CA 1
ATOM 940 C C . PRO A 1 121 ? 11.363 -14.583 -12.145 1.00 95.94 121 PRO A C 1
ATOM 942 O O . PRO A 1 121 ? 11.750 -15.393 -11.291 1.00 95.94 121 PRO A O 1
ATOM 945 N N . PRO A 1 122 ? 11.275 -14.922 -13.447 1.00 96.19 122 PRO A N 1
ATOM 946 C CA . PRO A 1 122 ? 11.551 -16.273 -13.955 1.00 96.19 122 PRO A CA 1
ATOM 947 C C . PRO A 1 122 ? 13.047 -16.613 -13.969 1.00 96.19 122 PRO A C 1
ATOM 949 O O . PRO A 1 122 ? 13.438 -17.768 -14.106 1.00 96.19 122 PRO A O 1
ATOM 952 N N . LYS A 1 123 ? 13.910 -15.606 -13.812 1.00 95.25 123 LYS A N 1
ATOM 953 C CA . LYS A 1 123 ? 15.362 -15.756 -13.730 1.00 95.25 123 LYS A CA 1
ATOM 954 C C . LYS A 1 123 ? 15.926 -14.867 -12.635 1.00 95.25 123 LYS A C 1
ATOM 956 O O . LYS A 1 123 ? 15.314 -13.899 -12.202 1.00 95.25 123 LYS A O 1
ATOM 961 N N . THR A 1 124 ? 17.130 -15.193 -12.177 1.00 95.75 124 THR A N 1
ATOM 962 C CA . THR A 1 124 ? 17.846 -14.300 -11.260 1.00 95.75 124 THR A CA 1
ATOM 963 C C . THR A 1 124 ? 18.281 -13.041 -12.007 1.00 95.75 124 THR A C 1
ATOM 965 O O . THR A 1 124 ? 19.018 -13.144 -12.984 1.00 95.75 124 THR A O 1
ATOM 968 N N . ILE A 1 125 ? 17.913 -11.867 -11.496 1.00 93.50 125 ILE A N 1
ATOM 969 C CA . ILE A 1 125 ? 18.353 -10.572 -12.028 1.00 93.50 125 ILE A CA 1
ATOM 970 C C . ILE A 1 125 ? 19.575 -10.108 -11.238 1.00 93.50 125 ILE A C 1
ATOM 972 O O . ILE A 1 125 ? 19.599 -10.164 -10.002 1.00 93.50 125 ILE A O 1
ATOM 976 N N . ARG A 1 126 ? 20.605 -9.650 -11.951 1.00 92.31 126 ARG A N 1
ATOM 977 C CA . ARG A 1 126 ? 21.820 -9.066 -11.374 1.00 92.31 126 ARG A CA 1
ATOM 978 C C . ARG A 1 126 ? 21.987 -7.648 -11.887 1.00 92.31 126 ARG A C 1
ATOM 980 O O . ARG A 1 126 ? 21.855 -7.417 -13.082 1.00 92.31 126 ARG A O 1
ATOM 987 N N . ARG A 1 127 ? 22.303 -6.719 -10.989 1.00 89.00 127 ARG A N 1
ATOM 988 C CA . ARG A 1 127 ? 22.584 -5.323 -11.344 1.00 89.00 127 ARG A CA 1
ATOM 989 C C . ARG A 1 127 ? 23.467 -4.655 -10.306 1.00 89.00 127 ARG A C 1
ATOM 991 O O . ARG A 1 127 ? 23.449 -5.047 -9.141 1.00 89.00 127 ARG A O 1
ATOM 998 N N . ARG A 1 128 ? 24.189 -3.615 -10.708 1.00 90.50 128 ARG A N 1
ATOM 999 C CA . ARG A 1 128 ? 25.010 -2.805 -9.805 1.00 90.50 128 ARG A CA 1
ATOM 1000 C C . ARG A 1 128 ? 24.176 -1.660 -9.230 1.00 90.50 128 ARG A C 1
ATOM 1002 O O . ARG A 1 128 ? 23.523 -0.947 -9.981 1.00 90.50 128 ARG A O 1
ATOM 1009 N N . ASN A 1 129 ? 24.181 -1.491 -7.911 1.00 92.31 129 ASN A N 1
ATOM 1010 C CA . ASN A 1 129 ? 23.472 -0.393 -7.244 1.00 92.31 129 ASN A CA 1
ATOM 1011 C C . ASN A 1 129 ? 24.349 0.864 -7.081 1.00 92.31 129 ASN A C 1
ATOM 1013 O O . ASN A 1 129 ? 25.544 0.839 -7.381 1.00 92.31 129 ASN A O 1
ATOM 1017 N N . PHE A 1 130 ? 23.774 1.952 -6.560 1.00 91.81 130 PHE A N 1
ATOM 1018 C CA . PHE A 1 130 ? 24.488 3.202 -6.258 1.00 91.81 130 PHE A CA 1
ATOM 1019 C C . PHE A 1 130 ? 25.714 3.005 -5.358 1.00 91.81 130 PHE A C 1
ATOM 1021 O O . PHE A 1 130 ? 26.728 3.674 -5.529 1.00 91.81 130 PHE A O 1
ATOM 1028 N N . GLY A 1 131 ? 25.663 2.035 -4.441 1.00 87.19 131 GLY A N 1
ATOM 1029 C CA . GLY A 1 131 ? 26.796 1.644 -3.599 1.00 87.19 131 GLY A CA 1
ATOM 1030 C C . GLY A 1 131 ? 27.876 0.821 -4.311 1.00 87.19 131 GLY A C 1
ATOM 1031 O O . GLY A 1 131 ? 28.741 0.266 -3.637 1.00 87.19 131 GLY A O 1
ATOM 1032 N N . ARG A 1 132 ? 27.813 0.684 -5.644 1.00 85.69 132 ARG A N 1
ATOM 1033 C CA . ARG A 1 132 ? 28.702 -0.144 -6.481 1.00 85.69 132 ARG A CA 1
ATOM 1034 C C . ARG A 1 132 ? 28.729 -1.626 -6.087 1.00 85.69 132 ARG A C 1
ATOM 1036 O O . ARG A 1 132 ? 29.668 -2.337 -6.431 1.00 85.69 132 ARG A O 1
ATOM 1043 N N . ARG A 1 133 ? 27.698 -2.105 -5.384 1.00 87.31 133 ARG A N 1
ATOM 1044 C CA . ARG A 1 133 ? 27.537 -3.515 -5.003 1.00 87.31 133 ARG A CA 1
ATOM 1045 C C . ARG A 1 133 ? 26.572 -4.207 -5.952 1.00 87.31 133 ARG A C 1
ATOM 1047 O O . ARG A 1 133 ? 25.610 -3.597 -6.422 1.00 87.31 133 ARG A O 1
ATOM 1054 N N . ASP A 1 134 ? 26.787 -5.499 -6.159 1.00 87.88 134 ASP A N 1
ATOM 1055 C CA . ASP A 1 134 ? 25.871 -6.318 -6.941 1.00 87.88 134 ASP A CA 1
ATOM 1056 C C . ASP A 1 134 ? 24.609 -6.625 -6.124 1.00 87.88 134 ASP A C 1
ATOM 1058 O O . ASP A 1 134 ? 24.639 -7.294 -5.088 1.00 87.88 134 ASP A O 1
ATOM 1062 N N . ALA A 1 135 ? 23.473 -6.128 -6.601 1.00 87.50 135 ALA A N 1
ATOM 1063 C CA . ALA A 1 135 ? 22.155 -6.539 -6.163 1.00 87.50 135 ALA A CA 1
ATOM 1064 C C . ALA A 1 135 ? 21.726 -7.774 -6.966 1.00 87.50 135 ALA A C 1
ATOM 1066 O O . ALA A 1 135 ? 21.737 -7.768 -8.198 1.00 87.50 135 ALA A O 1
ATOM 1067 N N . ARG A 1 136 ? 21.333 -8.835 -6.255 1.00 91.81 136 ARG A N 1
ATOM 1068 C CA . ARG A 1 136 ? 20.893 -10.106 -6.841 1.00 91.81 136 ARG A CA 1
ATOM 1069 C C . ARG A 1 136 ? 19.453 -10.403 -6.441 1.00 91.81 136 ARG A C 1
ATOM 1071 O O . ARG A 1 136 ? 19.224 -10.930 -5.354 1.00 91.81 136 ARG A O 1
ATOM 1078 N N . VAL A 1 137 ? 18.508 -10.115 -7.329 1.00 91.69 137 VAL A N 1
ATOM 1079 C CA . VAL A 1 137 ? 17.099 -10.491 -7.160 1.00 91.69 137 VAL A CA 1
ATOM 1080 C C . VAL A 1 137 ? 16.970 -11.956 -7.557 1.00 91.69 137 VAL A C 1
ATOM 1082 O O . VAL A 1 137 ? 17.198 -12.318 -8.710 1.00 91.69 137 VAL A O 1
ATOM 1085 N N . LYS A 1 138 ? 16.694 -12.831 -6.591 1.00 93.12 138 LYS A N 1
ATOM 1086 C CA . LYS A 1 138 ? 16.571 -14.272 -6.855 1.00 93.12 138 LYS A CA 1
ATOM 1087 C C . LYS A 1 138 ? 15.281 -14.566 -7.629 1.00 93.12 138 LYS A C 1
ATOM 1089 O O . LYS A 1 138 ? 14.273 -13.901 -7.412 1.00 93.12 138 LYS A O 1
ATOM 1094 N N . MET A 1 139 ? 15.326 -15.606 -8.460 1.00 95.31 139 MET A N 1
ATOM 1095 C CA . MET A 1 139 ? 14.144 -16.182 -9.112 1.00 95.31 139 MET A CA 1
ATOM 1096 C C . MET A 1 139 ? 13.039 -16.458 -8.082 1.00 95.31 139 MET A C 1
ATOM 1098 O O . MET A 1 139 ? 13.331 -16.965 -6.993 1.00 95.31 139 MET A O 1
ATOM 1102 N N . GLY A 1 140 ? 11.795 -16.107 -8.402 1.00 94.25 140 GLY A N 1
ATOM 1103 C CA . GLY A 1 140 ? 10.649 -16.325 -7.513 1.00 94.25 140 GLY A CA 1
ATOM 1104 C C . GLY A 1 140 ? 10.627 -15.465 -6.240 1.00 94.25 140 GLY A C 1
ATOM 1105 O O . GLY A 1 140 ? 9.970 -15.838 -5.263 1.00 94.25 140 GLY A O 1
ATOM 1106 N N . LYS A 1 141 ? 11.435 -14.395 -6.170 1.00 93.00 141 LYS A N 1
ATOM 1107 C CA . LYS A 1 141 ? 11.594 -13.536 -4.979 1.00 93.00 141 LYS A CA 1
ATOM 1108 C C . LYS A 1 141 ? 11.340 -12.052 -5.246 1.00 93.00 141 LYS A C 1
ATOM 1110 O O . LYS A 1 141 ? 11.816 -11.229 -4.449 1.00 93.00 141 LYS A O 1
ATOM 1115 N N . ASN A 1 142 ? 10.595 -11.703 -6.297 1.00 93.25 142 ASN A N 1
ATOM 1116 C CA . ASN A 1 142 ? 10.046 -10.351 -6.396 1.00 93.25 142 ASN A CA 1
ATOM 1117 C C . ASN A 1 142 ? 9.226 -10.003 -5.140 1.00 93.25 142 ASN A C 1
ATOM 1119 O O . ASN A 1 142 ? 8.804 -10.875 -4.378 1.00 93.25 142 ASN A O 1
ATOM 1123 N N . PHE A 1 143 ? 9.134 -8.712 -4.834 1.00 93.12 143 PHE A N 1
ATOM 1124 C CA . PHE A 1 143 ? 8.410 -8.158 -3.683 1.00 93.12 143 PHE A CA 1
ATOM 1125 C C . PHE A 1 143 ? 8.919 -8.517 -2.286 1.00 93.12 143 PHE A C 1
ATOM 1127 O O . PHE A 1 143 ? 8.465 -7.919 -1.313 1.00 93.12 143 PHE A O 1
ATOM 1134 N N . THR A 1 144 ? 9.901 -9.417 -2.148 1.00 90.50 144 THR A N 1
ATOM 1135 C CA . THR A 1 144 ? 10.488 -9.783 -0.841 1.00 90.50 144 THR A CA 1
ATOM 1136 C C . THR A 1 144 ? 11.411 -8.709 -0.255 1.00 90.50 144 THR A C 1
ATOM 1138 O O . THR A 1 144 ? 11.786 -8.782 0.918 1.00 90.50 144 THR A O 1
ATOM 1141 N N . GLN A 1 145 ? 11.766 -7.705 -1.060 1.00 90.69 145 GLN A N 1
ATOM 1142 C CA . GLN A 1 145 ? 12.416 -6.460 -0.655 1.00 90.69 145 GLN A CA 1
ATOM 1143 C C . GLN A 1 145 ? 11.792 -5.311 -1.440 1.00 90.69 145 GLN A C 1
ATOM 1145 O O . GLN A 1 145 ? 11.382 -5.501 -2.581 1.00 90.69 145 GLN A O 1
ATOM 1150 N N . ASP A 1 146 ? 11.771 -4.127 -0.843 1.00 91.06 146 ASP A N 1
ATOM 1151 C CA . ASP A 1 146 ? 11.219 -2.900 -1.427 1.00 91.06 146 ASP A CA 1
ATOM 1152 C C . ASP A 1 146 ? 11.851 -2.487 -2.759 1.00 91.06 146 ASP A C 1
ATOM 1154 O O . ASP A 1 146 ? 11.200 -1.798 -3.517 1.00 91.06 146 ASP A O 1
ATOM 1158 N N . THR A 1 147 ? 13.076 -2.900 -3.087 1.00 93.50 147 THR A N 1
ATOM 1159 C CA . THR A 1 147 ? 13.698 -2.583 -4.386 1.00 93.50 147 THR A CA 1
ATOM 1160 C C . THR A 1 147 ? 13.794 -3.779 -5.331 1.00 93.50 147 THR A C 1
ATOM 1162 O O . THR A 1 147 ? 14.626 -3.771 -6.235 1.00 93.50 147 THR A O 1
ATOM 1165 N N . TRP A 1 148 ? 13.049 -4.864 -5.097 1.00 93.12 148 TRP A N 1
ATOM 1166 C CA . TRP A 1 148 ? 13.181 -6.117 -5.852 1.00 93.12 148 TRP A CA 1
ATOM 1167 C C . TRP A 1 148 ? 11.924 -6.462 -6.674 1.00 93.12 148 TRP A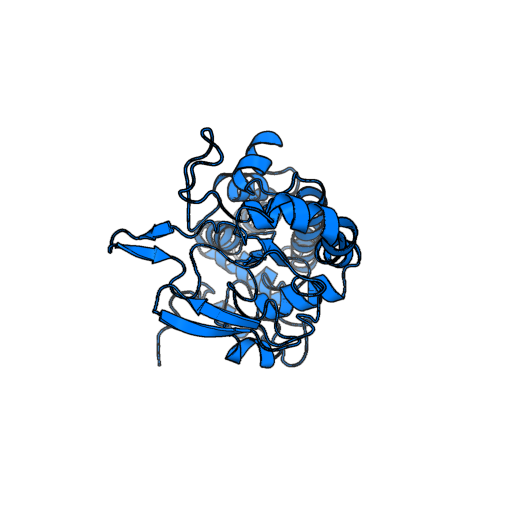 C 1
ATOM 1169 O O . TRP A 1 148 ? 10.897 -6.752 -6.059 1.00 93.12 148 TRP A O 1
ATOM 1179 N N . PRO A 1 149 ? 12.023 -6.573 -8.018 1.00 92.81 149 PRO A N 1
ATOM 1180 C CA . PRO A 1 149 ? 13.111 -6.086 -8.871 1.00 92.81 149 PRO A CA 1
ATOM 1181 C C . PRO A 1 149 ? 13.065 -4.574 -9.080 1.00 92.81 149 PRO A C 1
ATOM 1183 O O . PRO A 1 149 ? 14.097 -3.977 -9.357 1.00 92.81 149 PRO A O 1
ATOM 1186 N N . TYR A 1 150 ? 11.926 -3.942 -8.859 1.00 95.38 150 TYR A N 1
ATOM 1187 C CA . TYR A 1 150 ? 11.744 -2.500 -8.985 1.00 95.38 150 TYR A CA 1
ATOM 1188 C C . TYR A 1 150 ? 11.434 -1.897 -7.621 1.00 95.38 150 TYR A C 1
ATOM 1190 O O . TYR A 1 150 ? 11.167 -2.631 -6.663 1.00 95.38 150 TYR A O 1
ATOM 1198 N N . TRP A 1 151 ? 11.546 -0.577 -7.497 1.00 95.75 151 TRP A N 1
ATOM 1199 C CA . TRP A 1 151 ? 11.212 0.089 -6.251 1.00 95.75 151 TRP A CA 1
ATOM 1200 C C . TRP A 1 151 ? 9.696 0.116 -6.062 1.00 95.75 151 TRP A C 1
ATOM 1202 O O . TRP A 1 151 ? 8.956 0.626 -6.898 1.00 95.75 151 TRP A O 1
ATOM 1212 N N . GLN A 1 152 ? 9.247 -0.478 -4.962 1.00 94.94 152 GLN A N 1
ATOM 1213 C CA . GLN A 1 152 ? 7.854 -0.700 -4.613 1.00 94.94 152 GLN A CA 1
ATOM 1214 C C . GLN A 1 152 ? 7.645 -0.683 -3.103 1.00 94.94 152 GLN A C 1
ATOM 1216 O O . GLN A 1 152 ? 8.570 -0.884 -2.300 1.00 94.94 152 GLN A O 1
ATOM 1221 N N . ASN A 1 153 ? 6.391 -0.506 -2.716 1.00 93.69 153 ASN A N 1
ATOM 1222 C CA . ASN A 1 153 ? 5.943 -0.587 -1.344 1.00 93.69 153 ASN A CA 1
ATOM 1223 C C . ASN A 1 153 ? 4.923 -1.720 -1.168 1.00 93.69 153 ASN A C 1
ATOM 1225 O O . ASN A 1 153 ? 4.082 -1.948 -2.028 1.00 93.69 153 ASN A O 1
ATOM 1229 N N . ALA A 1 154 ? 5.004 -2.414 -0.030 1.00 94.38 154 ALA A N 1
ATOM 1230 C CA . ALA A 1 154 ? 3.883 -3.204 0.468 1.00 94.38 154 ALA A CA 1
ATOM 1231 C C . ALA A 1 154 ? 3.062 -2.252 1.340 1.00 94.38 154 ALA A C 1
ATOM 1233 O O . ALA A 1 154 ? 3.342 -2.113 2.532 1.00 94.38 154 ALA A O 1
ATOM 1234 N N . HIS A 1 155 ? 2.162 -1.534 0.682 1.00 95.50 155 HIS A N 1
ATOM 1235 C CA . HIS A 1 155 ? 1.444 -0.383 1.195 1.00 95.50 155 HIS A CA 1
ATOM 1236 C C . HIS A 1 155 ? 0.196 -0.811 1.964 1.00 95.50 155 HIS A C 1
ATOM 1238 O O . HIS A 1 155 ? -0.469 -1.778 1.598 1.00 95.50 155 HIS A O 1
ATOM 1244 N N . HIS A 1 156 ? -0.091 -0.090 3.042 1.00 96.81 156 HIS A N 1
ATOM 1245 C CA . HIS A 1 156 ? -1.286 -0.269 3.856 1.00 96.81 156 HIS A CA 1
ATOM 1246 C C . HIS A 1 156 ? -2.400 0.628 3.315 1.00 96.81 156 HIS A C 1
ATOM 1248 O O . HIS A 1 156 ? -2.229 1.842 3.370 1.00 96.81 156 HIS A O 1
ATOM 1254 N N . LEU A 1 157 ? -3.520 0.054 2.868 1.00 98.00 157 LEU A N 1
ATOM 1255 C CA . LEU A 1 157 ? -4.656 0.810 2.319 1.00 98.00 157 LEU A CA 1
ATOM 1256 C C . LEU A 1 157 ? -5.219 1.779 3.362 1.00 98.00 157 LEU A C 1
ATOM 1258 O O . LEU A 1 157 ? -5.279 2.976 3.122 1.00 98.00 157 LEU A O 1
ATOM 1262 N N . ILE A 1 158 ? -5.510 1.284 4.564 1.00 97.94 158 ILE A N 1
ATOM 1263 C CA . ILE A 1 158 ? -5.631 2.082 5.782 1.00 97.94 158 ILE A CA 1
ATOM 1264 C C . ILE A 1 158 ? -4.220 2.260 6.341 1.00 97.94 158 ILE A C 1
ATOM 1266 O O . ILE A 1 158 ? -3.669 1.304 6.910 1.00 97.94 158 ILE A O 1
ATOM 1270 N N . PRO A 1 159 ? -3.610 3.453 6.241 1.00 96.00 159 PRO A N 1
ATOM 1271 C CA . PRO A 1 159 ? -2.218 3.611 6.606 1.00 96.00 159 PRO A CA 1
ATOM 1272 C C . PRO A 1 159 ? -2.031 3.394 8.102 1.00 96.00 159 PRO A C 1
ATOM 1274 O O . PRO A 1 159 ? -2.679 4.017 8.944 1.00 96.00 159 PRO A O 1
ATOM 1277 N N . LYS A 1 160 ? -1.075 2.533 8.458 1.00 93.81 160 LYS A N 1
ATOM 1278 C CA . LYS A 1 160 ? -0.761 2.233 9.863 1.00 93.81 160 LYS A CA 1
ATOM 1279 C C . LYS A 1 160 ? -0.442 3.499 10.671 1.00 93.81 160 LYS A C 1
ATOM 1281 O O . LYS A 1 160 ? -0.757 3.561 11.855 1.00 93.81 160 LYS A O 1
ATOM 1286 N N . GLY A 1 161 ? 0.228 4.481 10.058 1.00 92.50 161 GLY A N 1
ATOM 1287 C CA . GLY A 1 161 ? 0.524 5.768 10.697 1.00 92.50 161 GLY A CA 1
ATOM 1288 C C . GLY A 1 161 ? -0.747 6.540 11.055 1.00 92.50 161 GLY A C 1
ATOM 1289 O O . GLY A 1 161 ? -0.869 7.007 12.185 1.00 92.50 161 GLY A O 1
ATOM 1290 N N . THR A 1 162 ? -1.703 6.580 10.129 1.00 95.38 162 THR A N 1
ATOM 1291 C CA . THR A 1 162 ? -3.009 7.230 10.286 1.00 95.38 162 THR A CA 1
ATOM 1292 C C . THR A 1 162 ? -3.851 6.551 11.359 1.00 95.38 162 THR A C 1
ATOM 1294 O O . THR A 1 162 ? -4.289 7.228 12.284 1.00 95.38 162 THR A O 1
ATOM 1297 N N . LEU A 1 163 ? -3.986 5.216 11.332 1.00 96.00 163 LEU A N 1
ATOM 1298 C CA . LEU A 1 163 ? -4.704 4.490 12.389 1.00 96.00 163 LEU A CA 1
ATOM 1299 C C . LEU A 1 163 ? -4.042 4.681 13.760 1.00 96.00 163 LEU A C 1
ATOM 1301 O O . LEU A 1 163 ? -4.723 4.927 14.750 1.00 96.00 163 LEU A O 1
ATOM 1305 N N . LYS A 1 164 ? -2.705 4.600 13.830 1.00 94.31 164 LYS A N 1
ATOM 1306 C CA . LYS A 1 164 ? -1.973 4.861 15.075 1.00 94.31 164 LYS A CA 1
ATOM 1307 C C . LYS A 1 164 ? -2.317 6.243 15.622 1.00 94.31 164 LYS A C 1
ATOM 1309 O O . LYS A 1 164 ? -2.576 6.362 16.812 1.00 94.31 164 LYS A O 1
ATOM 1314 N N . LYS A 1 165 ? -2.264 7.276 14.778 1.00 93.75 165 LYS A N 1
ATOM 1315 C CA . LYS A 1 165 ? -2.554 8.652 15.186 1.00 93.75 165 LYS A CA 1
ATOM 1316 C C . LYS A 1 165 ? -3.997 8.783 15.679 1.00 93.75 165 LYS A C 1
ATOM 1318 O O . LYS A 1 165 ? -4.204 9.312 16.760 1.00 93.75 165 LYS A O 1
ATOM 1323 N N . ALA A 1 166 ? -4.953 8.192 14.960 1.00 94.06 166 ALA A N 1
ATOM 1324 C CA . ALA A 1 166 ? -6.364 8.181 15.344 1.00 94.06 166 ALA A CA 1
ATOM 1325 C C . ALA A 1 166 ? -6.639 7.514 16.705 1.00 94.06 166 ALA A C 1
ATOM 1327 O O . ALA A 1 166 ? -7.639 7.830 17.331 1.00 94.06 166 ALA A O 1
ATOM 1328 N N . ILE A 1 167 ? -5.767 6.611 17.165 1.00 93.62 167 ILE A N 1
ATOM 1329 C CA . ILE A 1 167 ? -5.866 5.974 18.488 1.00 93.62 167 ILE A CA 1
ATOM 1330 C C . ILE A 1 167 ? -5.094 6.762 19.555 1.00 93.62 167 ILE A C 1
ATOM 1332 O O . ILE A 1 167 ? -5.560 6.909 20.679 1.00 93.62 167 ILE A O 1
ATOM 1336 N N . VAL A 1 168 ? -3.881 7.225 19.236 1.00 91.81 168 VAL A N 1
ATOM 1337 C CA . VAL A 1 168 ? -2.963 7.850 20.207 1.00 91.81 168 VAL A CA 1
ATOM 1338 C C . VAL A 1 168 ? -3.350 9.291 20.538 1.00 91.81 168 VAL A C 1
ATOM 1340 O O . VAL A 1 168 ? -3.051 9.746 21.640 1.00 91.81 168 VAL A O 1
ATOM 1343 N N . ASP A 1 169 ? -4.004 9.994 19.614 1.00 94.00 169 ASP A N 1
ATOM 1344 C CA . ASP A 1 169 ? -4.455 11.373 19.829 1.00 94.00 169 ASP A CA 1
ATOM 1345 C C . ASP A 1 169 ? -5.745 11.442 20.681 1.00 94.00 169 ASP A C 1
ATOM 1347 O O . ASP A 1 169 ? -6.172 12.528 21.070 1.00 94.00 169 ASP A O 1
ATOM 1351 N N . GLU A 1 170 ? -6.351 10.296 21.013 1.00 93.50 170 GLU A N 1
ATOM 1352 C CA . GLU A 1 170 ? -7.507 10.207 21.909 1.00 93.50 170 GLU A CA 1
ATOM 1353 C C . GLU A 1 170 ? -7.138 10.350 23.393 1.00 93.50 170 GLU A C 1
ATOM 1355 O O . GLU A 1 170 ? -6.016 10.031 23.804 1.00 93.50 170 GLU A O 1
ATOM 1360 N N . PRO A 1 171 ? -8.107 10.721 24.257 1.00 92.69 171 PRO A N 1
ATOM 1361 C CA . PRO A 1 171 ? -7.974 10.523 25.695 1.00 92.69 171 PRO A CA 1
ATOM 1362 C C . PRO A 1 171 ? -7.581 9.076 26.020 1.00 92.69 171 PRO A C 1
ATOM 1364 O O . PRO A 1 171 ? -8.087 8.131 25.414 1.00 92.69 171 PRO A O 1
ATOM 1367 N N . TYR A 1 172 ? -6.712 8.896 27.019 1.00 90.62 172 TYR A N 1
ATOM 1368 C CA . TYR A 1 172 ? -6.089 7.603 27.325 1.00 90.62 172 TYR A CA 1
ATOM 1369 C C . TYR A 1 172 ? -7.085 6.436 27.435 1.00 90.62 172 TYR A C 1
ATOM 1371 O O . TYR A 1 172 ? -6.840 5.378 26.859 1.00 90.62 172 TYR A O 1
ATOM 1379 N N . GLU A 1 173 ? -8.215 6.615 28.127 1.00 89.88 173 GLU A N 1
ATOM 1380 C CA . GLU A 1 173 ? -9.208 5.541 28.291 1.00 89.88 173 GLU A CA 1
ATOM 1381 C C . GLU A 1 173 ? -9.918 5.180 26.979 1.00 89.88 173 GLU A C 1
ATOM 1383 O O . GLU A 1 173 ? -10.179 4.004 26.728 1.00 89.88 173 GLU A O 1
ATOM 1388 N N . VAL A 1 174 ? -10.152 6.160 26.101 1.00 91.31 174 VAL A N 1
ATOM 1389 C CA . VAL A 1 174 ? -10.727 5.929 24.769 1.00 91.31 174 VAL A CA 1
ATOM 1390 C C . VAL A 1 174 ? -9.736 5.158 23.900 1.00 91.31 174 VAL A C 1
ATOM 1392 O O . VAL A 1 174 ? -10.073 4.090 23.390 1.00 91.31 174 VAL A O 1
ATOM 1395 N N . GLY A 1 175 ? -8.493 5.639 23.784 1.00 92.75 175 GLY A N 1
ATOM 1396 C CA . GLY A 1 175 ? -7.451 4.958 23.008 1.00 92.75 175 GLY A CA 1
ATOM 1397 C C . GLY A 1 175 ? -7.182 3.540 23.528 1.00 92.75 175 GLY A C 1
ATOM 1398 O O . GLY A 1 175 ? -7.045 2.591 22.755 1.00 92.75 175 GLY A O 1
ATOM 1399 N N . ARG A 1 176 ? -7.207 3.352 24.852 1.00 91.50 176 ARG A N 1
ATOM 1400 C CA . ARG A 1 176 ? -7.102 2.035 25.491 1.00 91.50 176 ARG A CA 1
ATOM 1401 C C . ARG A 1 176 ? -8.263 1.110 25.140 1.00 91.50 176 ARG A C 1
ATOM 1403 O O . ARG A 1 176 ? -8.008 -0.077 24.911 1.00 91.50 176 ARG A O 1
ATOM 1410 N N . LEU A 1 177 ? -9.500 1.611 25.114 1.00 91.94 177 LEU A N 1
ATOM 1411 C CA . LEU A 1 177 ? -10.676 0.832 24.721 1.00 91.94 177 LEU A CA 1
ATOM 1412 C C . LEU A 1 177 ? -10.626 0.464 23.233 1.00 91.94 177 LEU A C 1
ATOM 1414 O O . LEU A 1 177 ? -10.871 -0.694 22.906 1.00 91.94 177 LEU A O 1
ATOM 1418 N N . MET A 1 178 ? -10.222 1.394 22.361 1.00 94.69 178 MET A N 1
ATOM 1419 C CA . MET A 1 178 ? -9.995 1.131 20.934 1.00 94.69 178 MET A CA 1
ATOM 1420 C C . MET A 1 178 ? -8.975 0.010 20.733 1.00 94.69 178 MET A C 1
ATOM 1422 O O . MET A 1 178 ? -9.254 -0.983 20.063 1.00 94.69 178 MET A O 1
ATOM 1426 N N . GLU A 1 179 ? -7.798 0.115 21.359 1.00 94.31 179 GLU A N 1
ATOM 1427 C CA . GLU A 1 179 ? -6.778 -0.930 21.262 1.00 94.31 179 GLU A CA 1
ATOM 1428 C C . GLU A 1 179 ? -7.274 -2.274 21.798 1.00 94.31 179 GLU A C 1
ATOM 1430 O O . GLU A 1 179 ? -7.029 -3.313 21.180 1.00 94.31 179 GLU A O 1
ATOM 1435 N N . LYS A 1 180 ? -7.964 -2.262 22.947 1.00 92.88 180 LYS A N 1
ATOM 1436 C CA . LYS A 1 180 ? -8.538 -3.461 23.565 1.00 92.88 180 LYS A CA 1
ATOM 1437 C C . LYS A 1 180 ? -9.505 -4.134 22.595 1.00 92.88 180 LYS A C 1
ATOM 1439 O O . LYS A 1 180 ? -9.347 -5.326 22.341 1.00 92.88 180 LYS A O 1
ATOM 1444 N N . GLY A 1 181 ? -10.464 -3.371 22.080 1.00 93.81 181 GLY A N 1
ATOM 1445 C CA . GLY A 1 181 ? -11.532 -3.849 21.217 1.00 93.81 181 GLY A CA 1
ATOM 1446 C C . GLY A 1 181 ? -11.008 -4.439 19.923 1.00 93.81 181 GLY A C 1
ATOM 1447 O O . GLY A 1 181 ? -11.214 -5.619 19.646 1.00 93.81 181 GLY A O 1
ATOM 1448 N N . LEU A 1 182 ? -10.209 -3.661 19.193 1.00 96.06 182 LEU A N 1
ATOM 1449 C CA . LEU A 1 182 ? -9.639 -4.095 17.922 1.00 96.06 182 LEU A CA 1
ATOM 1450 C C . LEU A 1 182 ? -8.750 -5.337 18.079 1.00 96.06 182 LEU A C 1
ATOM 1452 O O . LEU A 1 182 ? -8.836 -6.266 17.278 1.00 96.06 182 LEU A O 1
ATOM 1456 N N . LEU A 1 183 ? -7.912 -5.411 19.120 1.00 95.69 183 LEU A N 1
ATOM 1457 C CA . LEU A 1 183 ? -7.088 -6.603 19.354 1.00 95.69 183 LEU A CA 1
ATOM 1458 C C . LEU A 1 183 ? -7.923 -7.814 19.795 1.00 95.69 183 LEU A C 1
ATOM 1460 O O . LEU A 1 183 ? -7.600 -8.939 19.415 1.00 95.69 183 LEU A O 1
ATOM 1464 N N . GLN A 1 184 ? -8.986 -7.604 20.575 1.00 94.94 184 GLN A N 1
ATOM 1465 C CA . GLN A 1 184 ? -9.891 -8.667 21.015 1.00 94.94 184 GLN A CA 1
ATOM 1466 C C . GLN A 1 184 ? -10.685 -9.259 19.845 1.00 94.94 184 GLN A C 1
ATOM 1468 O O . GLN A 1 184 ? -10.748 -10.483 19.739 1.00 94.94 184 GLN A O 1
ATOM 1473 N N . ALA A 1 185 ? -11.156 -8.417 18.921 1.00 96.25 185 ALA A N 1
ATOM 1474 C CA . ALA A 1 185 ? -11.768 -8.836 17.656 1.00 96.25 185 ALA A CA 1
ATOM 1475 C C . ALA A 1 185 ? -10.762 -9.452 16.660 1.00 96.25 185 ALA A C 1
ATOM 1477 O O . ALA A 1 185 ? -11.109 -9.917 15.571 1.00 96.25 185 ALA A O 1
ATOM 1478 N N . LYS A 1 186 ? -9.473 -9.478 17.023 1.00 96.31 186 LYS A N 1
ATOM 1479 C CA . LYS A 1 186 ? -8.363 -9.931 16.178 1.00 96.31 186 LYS A CA 1
ATOM 1480 C C . LYS A 1 186 ? -8.230 -9.121 14.888 1.00 96.31 186 LYS A C 1
ATOM 1482 O O . LYS A 1 186 ? -7.855 -9.661 13.851 1.00 96.31 186 LYS A O 1
ATOM 1487 N N . TYR A 1 187 ? -8.506 -7.821 14.947 1.00 97.25 187 TYR A N 1
ATOM 1488 C CA . TYR A 1 187 ? -8.154 -6.925 13.858 1.00 97.25 187 TYR A CA 1
ATOM 1489 C C . TYR A 1 187 ? -6.627 -6.858 13.712 1.00 97.25 187 TYR A C 1
ATOM 1491 O O . TYR A 1 187 ? -5.862 -6.799 14.687 1.00 97.25 187 TYR A O 1
ATOM 1499 N N . ASN A 1 188 ? -6.164 -6.887 12.467 1.00 96.50 188 ASN A N 1
ATOM 1500 C CA . ASN A 1 188 ? -4.752 -6.843 12.136 1.00 96.50 188 ASN A CA 1
ATOM 1501 C C . ASN A 1 188 ? -4.524 -5.844 11.006 1.00 96.50 188 ASN A C 1
ATOM 1503 O O . ASN A 1 188 ? -4.838 -6.124 9.857 1.00 96.50 188 ASN A O 1
ATOM 1507 N N . ILE A 1 189 ? -3.877 -4.721 11.319 1.00 96.44 189 ILE A N 1
ATOM 1508 C CA . ILE A 1 189 ? -3.556 -3.672 10.346 1.00 96.44 189 ILE A CA 1
ATOM 1509 C C . ILE A 1 189 ? -2.700 -4.189 9.188 1.00 96.44 189 ILE A C 1
ATOM 1511 O O . ILE A 1 189 ? -2.712 -3.620 8.107 1.00 96.44 189 ILE A O 1
ATOM 1515 N N . ASN A 1 190 ? -1.935 -5.262 9.408 1.00 95.50 190 ASN A N 1
ATOM 1516 C CA . ASN A 1 190 ? -1.098 -5.881 8.387 1.00 95.50 190 ASN A CA 1
ATOM 1517 C C . ASN A 1 190 ? -1.822 -7.001 7.634 1.00 95.50 190 ASN A C 1
ATOM 1519 O O . ASN A 1 190 ? -1.169 -7.670 6.842 1.00 95.50 190 ASN A O 1
ATOM 1523 N N . HIS A 1 191 ? -3.093 -7.286 7.927 1.00 97.31 191 HIS A N 1
ATOM 1524 C CA . HIS A 1 191 ? -3.832 -8.350 7.258 1.00 97.31 191 HIS A CA 1
ATOM 1525 C C . HIS A 1 191 ? -3.887 -8.098 5.752 1.00 97.31 191 HIS A C 1
ATOM 1527 O O . HIS A 1 191 ? -4.039 -6.955 5.334 1.00 97.31 191 HIS A O 1
ATOM 1533 N N . LYS A 1 192 ? -3.763 -9.162 4.949 1.00 96.50 192 LYS A N 1
ATOM 1534 C CA . LYS A 1 192 ? -3.658 -9.102 3.484 1.00 96.50 192 LYS A CA 1
ATOM 1535 C C . LYS A 1 192 ? -4.703 -8.196 2.817 1.00 96.50 192 LYS A C 1
ATOM 1537 O O . LYS A 1 192 ? -4.339 -7.465 1.908 1.00 96.50 192 LYS A O 1
ATOM 1542 N N . ILE A 1 193 ? -5.938 -8.163 3.321 1.00 97.75 193 ILE A N 1
ATOM 1543 C CA . ILE A 1 193 ? -7.016 -7.329 2.762 1.00 97.75 193 ILE A CA 1
ATOM 1544 C C . ILE A 1 193 ? -6.699 -5.831 2.817 1.00 97.75 193 ILE A C 1
ATOM 1546 O O . ILE A 1 193 ? -7.140 -5.088 1.958 1.00 97.75 193 ILE A O 1
ATOM 1550 N N . ASN A 1 194 ? -5.887 -5.401 3.786 1.00 98.31 194 ASN A N 1
ATOM 1551 C CA . ASN A 1 194 ? -5.449 -4.020 3.951 1.00 98.31 194 ASN A CA 1
ATOM 1552 C C . ASN A 1 194 ? -4.104 -3.746 3.253 1.00 98.31 194 ASN A C 1
ATOM 1554 O O . ASN A 1 194 ? -3.447 -2.746 3.539 1.00 98.31 194 ASN A O 1
ATOM 1558 N N . MET A 1 195 ? -3.628 -4.653 2.399 1.00 97.25 195 MET A N 1
ATOM 1559 C CA . MET A 1 195 ? -2.302 -4.569 1.795 1.00 97.25 195 MET A CA 1
ATOM 1560 C C . MET A 1 195 ? -2.372 -4.516 0.272 1.00 97.25 195 MET A C 1
ATOM 1562 O O . MET A 1 195 ? -3.021 -5.346 -0.354 1.00 97.25 195 MET A O 1
ATOM 1566 N N . LEU A 1 196 ? -1.577 -3.636 -0.331 1.00 97.31 196 LEU A N 1
ATOM 1567 C CA . LEU A 1 196 ? -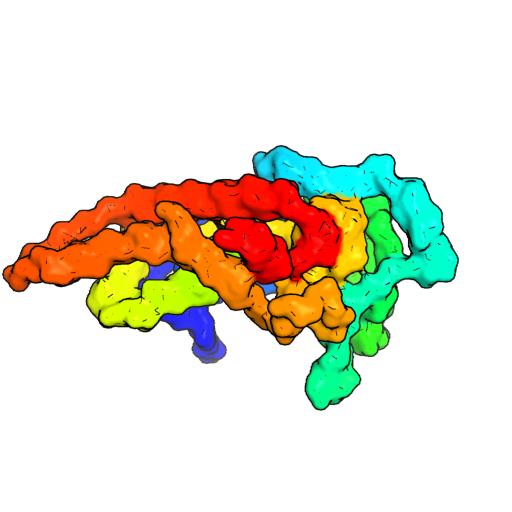1.394 -3.561 -1.778 1.00 97.31 196 LEU A CA 1
ATOM 1568 C C . LEU A 1 196 ? 0.094 -3.434 -2.123 1.00 97.31 196 LEU A C 1
ATOM 1570 O O . LEU A 1 196 ? 0.853 -2.740 -1.445 1.00 97.31 196 LEU A O 1
ATOM 1574 N N . LEU A 1 197 ? 0.541 -4.129 -3.169 1.00 96.62 197 LEU A N 1
ATOM 1575 C CA . LEU A 1 197 ? 1.868 -3.909 -3.742 1.00 96.62 197 LEU A CA 1
ATOM 1576 C C . LEU A 1 197 ? 1.761 -2.791 -4.771 1.00 96.62 197 LEU A C 1
ATOM 1578 O O . LEU A 1 197 ? 1.081 -2.966 -5.775 1.00 96.62 197 LEU A O 1
ATOM 1582 N N . ILE A 1 198 ? 2.446 -1.677 -4.530 1.00 96.25 198 ILE A N 1
ATOM 1583 C CA . ILE A 1 198 ? 2.411 -0.518 -5.427 1.00 96.25 198 ILE A CA 1
ATOM 1584 C C . ILE A 1 198 ? 3.818 -0.055 -5.803 1.00 96.25 198 ILE A C 1
ATOM 1586 O O . ILE A 1 198 ? 4.735 -0.118 -4.970 1.00 96.25 198 ILE A O 1
ATOM 1590 N N . PRO A 1 199 ? 4.027 0.415 -7.040 1.00 96.06 199 PRO A N 1
ATOM 1591 C CA . PRO A 1 199 ? 5.296 0.981 -7.463 1.00 96.06 199 PRO A CA 1
ATOM 1592 C C . PRO A 1 199 ? 5.619 2.268 -6.701 1.00 96.06 199 PRO A C 1
ATOM 1594 O O . PRO A 1 199 ? 4.753 3.004 -6.234 1.00 96.06 199 PRO A O 1
ATOM 1597 N N . GLN A 1 200 ? 6.910 2.541 -6.556 1.00 95.56 200 GLN A N 1
ATOM 1598 C CA . GLN A 1 200 ? 7.400 3.829 -6.079 1.00 95.56 200 GLN A CA 1
ATOM 1599 C C . GLN A 1 200 ? 7.921 4.674 -7.243 1.00 95.56 200 GLN A C 1
ATOM 1601 O O . GLN A 1 200 ? 7.778 5.894 -7.212 1.00 95.56 200 GLN A O 1
ATOM 1606 N N . ASP A 1 201 ? 8.514 4.038 -8.255 1.00 95.12 201 ASP A N 1
ATOM 1607 C CA . ASP A 1 201 ? 8.976 4.715 -9.465 1.00 95.12 201 ASP A CA 1
ATOM 1608 C C . ASP A 1 201 ? 7.791 5.151 -10.332 1.00 95.12 201 ASP A C 1
ATOM 1610 O O . ASP A 1 201 ? 6.892 4.354 -10.603 1.00 95.12 201 ASP A O 1
ATOM 1614 N N . LYS A 1 202 ? 7.824 6.397 -10.808 1.00 93.88 202 LYS A N 1
ATOM 1615 C CA . LYS A 1 202 ? 6.787 6.969 -11.676 1.00 93.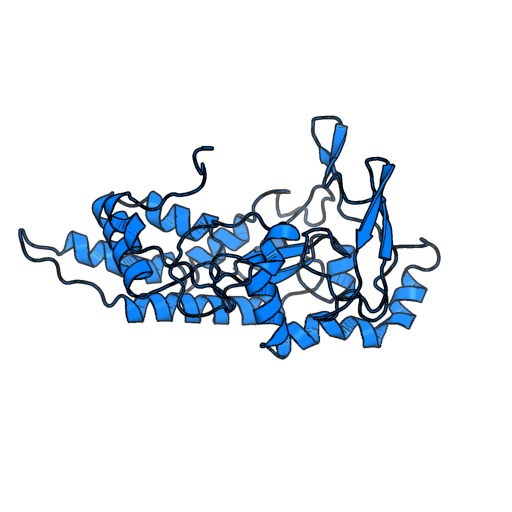88 202 LYS A CA 1
ATOM 1616 C C . LYS A 1 202 ? 6.627 6.188 -12.975 1.00 93.88 202 LYS A C 1
ATOM 1618 O O . LYS A 1 202 ? 5.534 5.736 -13.298 1.00 93.88 202 LYS A O 1
ATOM 1623 N N . GLU A 1 203 ? 7.729 5.985 -13.690 1.00 93.38 203 GLU A N 1
ATOM 1624 C CA . GLU A 1 203 ? 7.722 5.283 -14.975 1.00 93.38 203 GLU A CA 1
ATOM 1625 C C . GLU A 1 203 ? 7.299 3.819 -14.832 1.00 93.38 203 GLU A C 1
ATOM 1627 O O . GLU A 1 203 ? 6.561 3.305 -15.664 1.00 93.38 203 GLU A O 1
ATOM 1632 N N . VAL A 1 204 ? 7.686 3.152 -13.740 1.00 94.88 204 VAL A N 1
ATOM 1633 C CA . VAL A 1 204 ? 7.213 1.786 -13.482 1.00 94.88 204 VAL A CA 1
ATOM 1634 C C . VAL A 1 204 ? 5.714 1.779 -13.174 1.00 94.88 204 VAL A C 1
ATOM 1636 O O . VAL A 1 204 ? 5.017 0.896 -13.655 1.00 94.88 204 VAL A O 1
ATOM 1639 N N . GLY A 1 205 ? 5.197 2.778 -12.450 1.00 94.25 205 GLY A N 1
ATOM 1640 C CA . GLY A 1 205 ? 3.752 2.955 -12.272 1.00 94.25 205 GLY A CA 1
ATOM 1641 C C . GLY A 1 205 ? 2.998 3.155 -13.583 1.00 94.25 205 GLY A C 1
ATOM 1642 O O . GLY A 1 205 ? 1.943 2.563 -13.760 1.00 94.25 205 GLY A O 1
ATOM 1643 N N . ARG A 1 206 ? 3.567 3.896 -14.540 1.00 93.69 206 ARG A N 1
ATOM 1644 C CA . ARG A 1 206 ? 2.988 4.041 -15.886 1.00 93.69 206 ARG A CA 1
ATOM 1645 C C . ARG A 1 206 ? 2.987 2.732 -16.671 1.00 93.69 206 ARG A C 1
ATOM 1647 O O . ARG A 1 206 ? 2.010 2.431 -17.336 1.00 93.69 206 ARG A O 1
ATOM 1654 N N . ILE A 1 207 ? 4.072 1.960 -16.596 1.00 94.56 207 ILE A N 1
ATOM 1655 C CA . ILE A 1 207 ? 4.186 0.665 -17.289 1.00 94.56 207 ILE A CA 1
ATOM 1656 C C . ILE A 1 207 ? 3.158 -0.346 -16.770 1.00 94.56 207 ILE A C 1
ATOM 1658 O O . ILE A 1 207 ? 2.631 -1.134 -17.546 1.00 94.56 207 ILE A O 1
ATOM 1662 N N . LEU A 1 208 ? 2.901 -0.339 -15.462 1.00 92.38 208 LEU A N 1
ATOM 1663 C CA . LEU A 1 208 ? 1.935 -1.240 -14.828 1.00 92.38 208 LEU A CA 1
ATOM 1664 C C . LEU A 1 208 ? 0.497 -0.721 -14.876 1.00 92.38 208 LEU A C 1
ATOM 1666 O O . LEU A 1 208 ? -0.397 -1.431 -14.429 1.00 92.38 208 LEU A O 1
ATOM 1670 N N . ASP A 1 209 ? 0.300 0.514 -15.339 1.00 92.88 209 ASP A N 1
ATOM 1671 C CA . ASP A 1 209 ? -0.947 1.261 -15.184 1.00 92.88 209 ASP A CA 1
ATOM 1672 C C . ASP A 1 209 ? -1.471 1.234 -13.734 1.00 92.88 209 ASP A C 1
ATOM 1674 O O . ASP A 1 209 ? -2.611 0.887 -13.446 1.00 92.88 209 ASP A O 1
ATOM 1678 N N . MET A 1 210 ? -0.577 1.529 -12.783 1.00 92.69 210 MET A N 1
ATOM 1679 C CA . MET A 1 210 ? -0.882 1.559 -11.352 1.00 92.69 210 MET A CA 1
ATOM 1680 C C . MET A 1 210 ? -0.434 2.870 -10.708 1.00 92.69 210 MET A C 1
ATOM 1682 O O . MET A 1 210 ? 0.676 3.346 -10.997 1.00 92.69 210 MET A O 1
ATOM 1686 N N . PRO A 1 211 ? -1.215 3.422 -9.766 1.00 94.62 211 PRO A N 1
ATOM 1687 C CA . PRO A 1 211 ? -0.762 4.519 -8.931 1.00 94.62 211 PRO A CA 1
ATOM 1688 C C . PRO A 1 211 ? 0.561 4.191 -8.245 1.00 94.62 211 PRO A C 1
ATOM 1690 O O . PRO A 1 211 ? 0.822 3.060 -7.820 1.00 94.62 211 PRO A O 1
ATOM 1693 N N . ARG A 1 212 ? 1.405 5.206 -8.094 1.00 94.38 212 ARG A N 1
ATOM 1694 C CA . ARG A 1 212 ? 2.629 5.106 -7.300 1.00 94.38 212 ARG A CA 1
ATOM 1695 C C . ARG A 1 212 ? 2.379 5.558 -5.866 1.00 94.38 212 ARG A C 1
ATOM 1697 O O . ARG A 1 212 ? 1.513 6.378 -5.584 1.00 94.38 212 ARG A O 1
ATOM 1704 N N . HIS A 1 213 ? 3.216 5.089 -4.954 1.00 95.25 213 HIS A N 1
ATOM 1705 C CA . HIS A 1 213 ? 3.026 5.313 -3.523 1.00 95.25 213 HIS A CA 1
ATOM 1706 C C . HIS A 1 213 ? 3.117 6.778 -3.062 1.00 95.25 213 HIS A C 1
ATOM 1708 O O . HIS A 1 213 ? 2.249 7.220 -2.322 1.00 95.25 213 HIS A O 1
ATOM 1714 N N . LEU A 1 214 ? 4.169 7.517 -3.438 1.00 94.12 214 LEU A N 1
ATOM 1715 C CA . LEU A 1 214 ? 4.439 8.864 -2.901 1.00 94.12 214 LEU A CA 1
ATOM 1716 C C . LEU A 1 214 ? 4.826 9.839 -4.007 1.00 94.12 214 LEU A C 1
ATOM 1718 O O . LEU A 1 214 ? 5.456 9.431 -4.986 1.00 94.12 214 LEU A O 1
ATOM 1722 N N . VAL A 1 215 ? 4.566 11.125 -3.765 1.00 90.88 215 VAL A N 1
ATOM 1723 C CA . VAL A 1 215 ? 5.210 12.232 -4.482 1.00 90.88 215 VAL A CA 1
ATOM 1724 C C . VAL A 1 215 ? 6.676 12.295 -4.053 1.00 90.88 215 VAL A C 1
ATOM 1726 O O . VAL A 1 215 ? 6.998 12.544 -2.887 1.00 90.88 215 VAL A O 1
ATOM 1729 N N . LEU A 1 216 ? 7.585 12.034 -4.990 1.00 90.56 216 LEU A N 1
ATOM 1730 C CA . LEU A 1 216 ? 9.029 12.107 -4.753 1.00 90.56 216 LEU A CA 1
ATOM 1731 C C . LEU A 1 216 ? 9.613 13.421 -5.291 1.00 90.56 216 LEU A C 1
ATOM 1733 O O . LEU A 1 216 ? 8.911 14.285 -5.803 1.00 90.56 216 LEU A O 1
ATOM 1737 N N . LYS A 1 217 ? 10.934 13.594 -5.183 1.00 87.94 217 LYS A N 1
ATOM 1738 C CA . LYS A 1 217 ? 11.635 14.833 -5.574 1.00 87.94 217 LYS A CA 1
ATOM 1739 C C . LYS A 1 217 ? 11.735 15.082 -7.087 1.00 87.94 217 LYS A C 1
ATOM 1741 O O . LYS A 1 217 ? 12.536 15.909 -7.508 1.00 87.94 217 LYS A O 1
ATOM 1746 N N . GLU A 1 218 ? 10.982 14.356 -7.902 1.00 81.19 218 GLU A N 1
ATOM 1747 C CA . GLU A 1 218 ? 10.968 14.549 -9.356 1.00 81.19 218 GLU A CA 1
ATOM 1748 C C . GLU A 1 218 ? 9.971 15.626 -9.813 1.00 81.19 218 GLU A C 1
ATOM 1750 O O . GLU A 1 218 ? 9.983 15.985 -10.985 1.00 81.19 218 GLU A O 1
ATOM 1755 N N . GLY A 1 219 ? 9.155 16.169 -8.895 1.00 68.38 219 GLY A N 1
ATOM 1756 C CA . GLY A 1 219 ? 8.255 17.295 -9.173 1.00 68.38 219 GLY A CA 1
ATOM 1757 C C . GLY A 1 219 ? 7.118 16.934 -10.128 1.00 68.38 219 GLY A C 1
ATOM 1758 O O . GLY A 1 219 ? 6.768 17.721 -11.001 1.00 68.38 219 GLY A O 1
ATOM 1759 N N . ASP A 1 220 ? 6.580 15.722 -10.006 1.00 68.75 220 ASP A N 1
ATOM 1760 C CA . ASP A 1 220 ? 5.568 15.168 -10.902 1.00 68.75 220 ASP A CA 1
ATOM 1761 C C . ASP A 1 220 ? 4.177 15.791 -10.754 1.00 68.75 220 ASP A C 1
ATOM 1763 O O . ASP A 1 220 ? 3.393 15.710 -11.699 1.00 68.75 220 ASP A O 1
ATOM 1767 N N . ASP A 1 221 ? 3.894 16.444 -9.628 1.00 77.25 221 ASP A N 1
ATOM 1768 C CA . ASP A 1 221 ? 2.670 17.205 -9.402 1.00 77.25 221 ASP A CA 1
ATOM 1769 C C . ASP A 1 221 ? 2.997 18.518 -8.683 1.00 77.25 221 ASP A C 1
ATOM 1771 O O . ASP A 1 221 ? 3.365 18.526 -7.513 1.00 77.25 221 ASP A O 1
ATOM 1775 N N . ALA A 1 222 ? 2.867 19.647 -9.381 1.00 80.31 222 ALA A N 1
ATOM 1776 C CA . ALA A 1 222 ? 3.134 20.962 -8.796 1.00 80.31 222 ALA A CA 1
ATOM 1777 C C . ALA A 1 222 ? 2.094 21.375 -7.738 1.00 80.31 222 ALA A C 1
ATOM 1779 O O . ALA A 1 222 ? 2.330 22.320 -6.987 1.00 80.31 222 ALA A O 1
ATOM 1780 N N . SER A 1 223 ? 0.942 20.700 -7.689 1.00 82.25 223 SER A N 1
ATOM 1781 C CA . SER A 1 223 ? -0.121 20.994 -6.730 1.00 82.25 223 SER A CA 1
ATOM 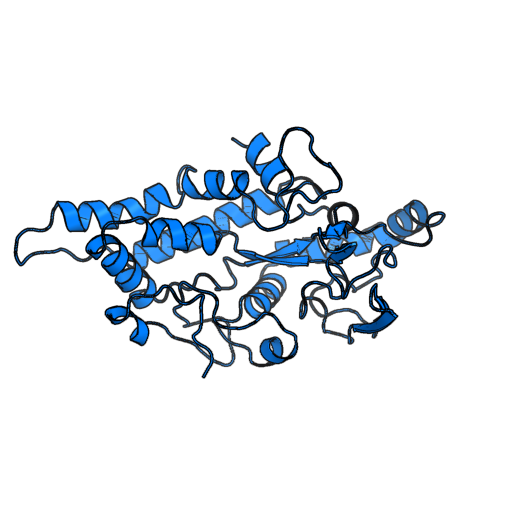1782 C C . SER A 1 223 ? 0.077 20.296 -5.383 1.00 82.25 223 SER A C 1
ATOM 1784 O O . SER A 1 223 ? -0.529 20.719 -4.396 1.00 82.25 223 SER A O 1
ATOM 1786 N N . VAL A 1 224 ? 0.932 19.270 -5.312 1.00 84.06 224 VAL A N 1
ATOM 1787 C CA . VAL A 1 224 ? 1.199 18.495 -4.095 1.00 84.06 224 VAL A CA 1
ATOM 1788 C C . VAL A 1 224 ? 2.687 18.551 -3.760 1.00 84.06 224 VAL A C 1
ATOM 1790 O O . VAL A 1 224 ? 3.542 18.203 -4.568 1.00 84.06 224 VAL A O 1
ATOM 1793 N N . GLU A 1 225 ? 3.015 18.977 -2.541 1.00 86.56 225 GLU A N 1
ATOM 1794 C CA . GLU A 1 225 ? 4.405 19.024 -2.092 1.00 86.56 225 GLU A CA 1
ATOM 1795 C C . GLU A 1 225 ? 5.003 17.612 -1.968 1.00 86.56 225 GLU A C 1
ATOM 1797 O O . GLU A 1 225 ? 4.370 16.681 -1.468 1.00 86.56 225 GLU A O 1
ATOM 1802 N N . ALA A 1 226 ? 6.256 17.448 -2.400 1.00 87.31 226 ALA A N 1
ATOM 1803 C CA . ALA A 1 226 ? 6.942 16.166 -2.330 1.00 87.31 226 ALA A CA 1
ATOM 1804 C C . ALA A 1 226 ? 7.153 15.703 -0.879 1.00 87.31 226 ALA A C 1
ATOM 1806 O O . ALA A 1 226 ? 7.958 16.268 -0.136 1.00 87.31 226 ALA A O 1
ATOM 1807 N N . SER A 1 227 ? 6.521 14.588 -0.516 1.00 88.62 227 SER A N 1
ATOM 1808 C CA . SER A 1 227 ? 6.696 13.920 0.772 1.00 88.62 227 SER A CA 1
ATOM 1809 C C . SER A 1 227 ? 7.253 12.512 0.564 1.00 88.62 227 SER A C 1
ATOM 1811 O O . SER A 1 227 ? 6.557 11.537 0.300 1.00 88.62 227 SER A O 1
ATOM 1813 N N . CYS A 1 228 ? 8.571 12.376 0.718 1.00 88.00 228 CYS A N 1
ATOM 1814 C CA . CYS A 1 228 ? 9.285 11.118 0.461 1.00 88.00 228 CYS A CA 1
ATOM 1815 C C . CYS A 1 228 ? 9.105 10.047 1.556 1.00 88.00 228 CYS A C 1
ATOM 1817 O O . CYS A 1 228 ? 9.801 9.027 1.537 1.00 88.00 228 CYS A O 1
ATOM 1819 N N . THR A 1 229 ? 8.235 10.287 2.539 1.00 87.75 229 THR A N 1
ATOM 1820 C CA . THR A 1 229 ? 8.038 9.404 3.700 1.00 87.75 229 THR A CA 1
ATOM 1821 C C . THR A 1 229 ? 6.582 9.174 4.085 1.00 87.75 229 THR A C 1
ATOM 1823 O O . THR A 1 229 ? 6.334 8.261 4.869 1.00 87.75 229 THR A O 1
ATOM 1826 N N . ASP A 1 230 ? 5.654 9.988 3.585 1.00 90.00 230 ASP A N 1
ATOM 1827 C CA . ASP A 1 230 ? 4.235 9.955 3.954 1.00 90.00 230 ASP A CA 1
ATOM 1828 C C . ASP A 1 230 ? 3.367 10.530 2.824 1.00 90.00 230 ASP A C 1
ATOM 1830 O O . ASP A 1 230 ? 3.889 11.262 1.989 1.00 90.00 230 ASP A O 1
ATOM 1834 N N . HIS A 1 231 ? 2.074 10.230 2.817 1.00 92.69 231 HIS A N 1
ATOM 1835 C CA . HIS A 1 231 ? 1.090 10.699 1.834 1.00 92.69 231 HIS A CA 1
ATOM 1836 C C . HIS A 1 231 ? -0.073 11.417 2.562 1.00 92.69 231 HIS A C 1
ATOM 1838 O O . HIS A 1 231 ? -1.101 10.799 2.869 1.00 92.69 231 HIS A O 1
ATOM 1844 N N . PRO A 1 232 ? 0.111 12.688 2.981 1.00 94.50 232 PRO A N 1
ATOM 1845 C CA . PRO A 1 232 ? -0.837 13.397 3.844 1.00 94.50 232 PRO A CA 1
ATOM 1846 C C . PRO A 1 232 ? -2.235 13.584 3.246 1.00 94.50 232 PRO A C 1
ATOM 1848 O O . PRO A 1 232 ? -3.205 13.520 4.000 1.00 94.50 232 PRO A O 1
ATOM 1851 N N . VAL A 1 233 ? -2.356 13.780 1.932 1.00 95.25 233 VAL A N 1
ATOM 1852 C CA . VAL A 1 233 ? -3.660 13.999 1.283 1.00 95.25 233 VAL A CA 1
ATOM 1853 C C . VAL A 1 233 ? -4.456 12.696 1.257 1.00 95.25 233 VAL A C 1
ATOM 1855 O O . VAL A 1 233 ? -5.627 12.667 1.633 1.00 95.25 233 VAL A O 1
ATOM 1858 N N . TYR A 1 234 ? -3.800 11.586 0.914 1.00 97.00 234 TYR A N 1
ATOM 1859 C CA . TYR A 1 234 ? -4.396 10.257 1.001 1.00 97.00 234 TYR A CA 1
ATOM 1860 C C . TYR A 1 234 ? -4.771 9.900 2.449 1.00 97.00 234 TYR A C 1
ATOM 1862 O O . TYR A 1 234 ? -5.858 9.387 2.706 1.00 97.00 234 TYR A O 1
ATOM 1870 N N . ASN A 1 235 ? -3.907 10.221 3.421 1.00 96.88 235 ASN A N 1
ATOM 1871 C CA . ASN A 1 235 ? -4.189 9.990 4.843 1.00 96.88 235 ASN A CA 1
ATOM 1872 C C . ASN A 1 235 ? -5.455 10.717 5.313 1.00 96.88 235 ASN A C 1
ATOM 1874 O O . ASN A 1 235 ? -6.207 10.172 6.120 1.00 96.88 235 ASN A O 1
ATOM 1878 N N . GLU A 1 236 ? -5.660 11.947 4.847 1.00 96.56 236 GLU A N 1
ATOM 1879 C CA . GLU A 1 236 ? -6.848 12.746 5.129 1.00 96.56 236 GLU A CA 1
ATOM 1880 C C . GLU A 1 236 ? -8.099 12.159 4.474 1.00 96.56 236 GLU A C 1
ATOM 1882 O O . GLU A 1 236 ? -9.091 11.946 5.166 1.00 96.56 236 GLU A O 1
ATOM 1887 N N . MET A 1 237 ? -8.025 11.779 3.195 1.00 97.19 237 MET A N 1
ATOM 1888 C CA . MET A 1 237 ? -9.126 11.108 2.495 1.00 97.19 237 MET A CA 1
ATOM 1889 C C . MET A 1 237 ? -9.597 9.851 3.247 1.00 97.19 237 MET A C 1
ATOM 1891 O O . MET A 1 237 ? -10.773 9.731 3.573 1.00 97.19 237 MET A O 1
ATOM 1895 N N . VAL A 1 238 ? -8.674 8.951 3.610 1.00 97.50 238 VAL A N 1
ATOM 1896 C CA . VAL A 1 238 ? -8.984 7.719 4.369 1.00 97.50 238 VAL A CA 1
ATOM 1897 C C . VAL A 1 238 ? -9.623 8.023 5.730 1.00 97.50 238 VAL A C 1
ATOM 1899 O O . VAL A 1 238 ? -10.432 7.248 6.251 1.00 97.50 238 VAL A O 1
ATOM 1902 N N . ARG A 1 239 ? -9.233 9.137 6.352 1.00 96.62 239 ARG A N 1
ATOM 1903 C CA . ARG A 1 239 ? -9.743 9.544 7.661 1.00 96.62 239 ARG A CA 1
ATOM 1904 C C . ARG A 1 239 ? -11.179 10.061 7.568 1.00 96.62 239 ARG A C 1
ATOM 1906 O O . ARG A 1 239 ? -11.996 9.681 8.411 1.00 96.62 239 ARG A O 1
ATOM 1913 N N . ASP A 1 240 ? -11.460 10.887 6.565 1.00 95.12 240 ASP A N 1
ATOM 1914 C CA . ASP A 1 240 ? -12.642 11.752 6.536 1.00 95.12 240 ASP A CA 1
ATOM 1915 C C . ASP A 1 240 ? -13.718 11.323 5.529 1.00 95.12 240 ASP A C 1
ATOM 1917 O O . ASP A 1 240 ? -14.837 11.829 5.599 1.00 95.12 240 ASP A O 1
ATOM 1921 N N . MET A 1 241 ? -13.424 10.368 4.637 1.00 94.62 241 MET A N 1
ATOM 1922 C CA . MET A 1 241 ? -14.413 9.811 3.708 1.00 94.62 241 MET A CA 1
ATOM 1923 C C . MET A 1 241 ? -15.647 9.240 4.424 1.00 94.62 241 MET A C 1
ATOM 1925 O O . MET A 1 241 ? -15.663 9.018 5.639 1.00 94.62 241 MET A O 1
ATOM 1929 N N . ASP A 1 242 ? -16.705 8.952 3.666 1.00 90.38 242 ASP A N 1
ATOM 1930 C CA . ASP A 1 242 ? -18.027 8.716 4.243 1.00 90.38 242 ASP A CA 1
ATOM 1931 C C . ASP A 1 242 ? -18.155 7.495 5.161 1.00 90.38 242 ASP A C 1
ATOM 1933 O O . ASP A 1 242 ? -19.061 7.455 5.998 1.00 90.38 242 ASP A O 1
ATOM 1937 N N . LYS A 1 243 ? -17.226 6.546 5.057 1.00 91.50 243 LYS A N 1
ATOM 1938 C CA . LYS A 1 243 ? -17.050 5.413 5.976 1.00 91.50 243 LYS A CA 1
ATOM 1939 C C . LYS A 1 243 ? -15.628 5.357 6.547 1.00 91.50 243 LYS A C 1
ATOM 1941 O O . LYS A 1 243 ? -15.146 4.298 6.928 1.00 91.50 243 LYS A O 1
ATOM 1946 N N . GLY A 1 244 ? -14.948 6.500 6.576 1.00 94.50 244 GLY A N 1
ATOM 1947 C CA . GLY A 1 244 ? -13.555 6.637 6.975 1.00 94.50 244 GLY A CA 1
ATOM 1948 C C . GLY A 1 244 ? -13.316 6.412 8.466 1.00 94.50 244 GLY A C 1
ATOM 1949 O O . GLY A 1 244 ? -14.240 6.242 9.272 1.00 94.50 244 GLY A O 1
ATOM 1950 N N . LEU A 1 245 ? -12.038 6.448 8.846 1.00 95.69 245 LEU A N 1
ATOM 1951 C CA . LEU A 1 245 ? -11.591 6.134 10.208 1.00 95.69 245 LEU A CA 1
ATOM 1952 C C . LEU A 1 245 ? -12.291 6.961 11.289 1.00 95.69 245 LEU A C 1
ATOM 1954 O O . LEU A 1 245 ? -12.615 6.413 12.341 1.00 95.69 245 LEU A O 1
ATOM 1958 N N . THR A 1 246 ? -12.541 8.253 11.046 1.00 94.19 246 THR A N 1
ATOM 1959 C CA . THR A 1 246 ? -13.182 9.128 12.038 1.00 94.19 246 THR A CA 1
ATOM 1960 C C . THR A 1 246 ? -14.549 8.589 12.445 1.00 94.19 246 THR A C 1
ATOM 1962 O O . THR A 1 246 ? -14.831 8.498 13.638 1.00 94.19 246 THR A O 1
ATOM 1965 N N . LYS A 1 247 ? -15.370 8.181 11.470 1.00 94.06 247 LYS A N 1
ATOM 1966 C CA . LYS A 1 247 ? -16.730 7.680 11.709 1.00 94.06 247 LYS A CA 1
ATOM 1967 C C . LYS A 1 247 ? -16.721 6.291 12.344 1.00 94.06 247 LYS A C 1
ATOM 1969 O O . LYS A 1 247 ? -17.511 6.029 13.246 1.00 94.06 247 LYS A O 1
ATOM 1974 N N . ILE A 1 248 ? -15.809 5.413 11.915 1.00 94.88 248 ILE A N 1
ATOM 1975 C CA . ILE A 1 248 ? -15.679 4.064 12.489 1.00 94.88 248 ILE A CA 1
ATOM 1976 C C . ILE A 1 248 ? -15.294 4.143 13.971 1.00 94.88 248 ILE A C 1
ATOM 1978 O O . ILE A 1 248 ? -15.877 3.455 14.804 1.00 94.88 248 ILE A O 1
ATOM 1982 N N . LEU A 1 249 ? -14.330 5.000 14.308 1.00 93.12 249 LEU A N 1
ATOM 1983 C CA . LEU A 1 249 ? -13.763 5.078 15.654 1.00 93.12 249 LEU A CA 1
ATOM 1984 C C . LEU A 1 249 ? -14.573 5.967 16.613 1.00 93.12 249 LEU A C 1
ATOM 1986 O O . LEU A 1 249 ? -14.376 5.900 17.826 1.00 93.12 249 LEU A O 1
ATOM 1990 N N . GLU A 1 250 ? -15.516 6.767 16.110 1.00 91.62 250 GLU A N 1
ATOM 1991 C CA . GLU A 1 250 ? -16.355 7.645 16.933 1.00 91.62 250 GLU A CA 1
ATOM 1992 C C . GLU A 1 250 ? -17.163 6.879 17.999 1.00 91.62 250 GLU A C 1
ATOM 1994 O O . GLU A 1 250 ? -17.392 7.401 19.093 1.00 91.62 250 GLU A O 1
ATOM 1999 N N . GLY A 1 251 ? -17.552 5.629 17.716 1.00 87.44 251 GLY A N 1
ATOM 2000 C CA . GLY A 1 251 ? -18.307 4.779 18.644 1.00 87.44 251 GLY A CA 1
ATOM 2001 C C . GLY A 1 251 ? -17.618 4.606 20.000 1.00 87.44 251 GLY A C 1
ATOM 2002 O O . GLY A 1 251 ? -18.259 4.743 21.038 1.00 87.44 251 GLY A O 1
ATOM 2003 N N . TYR A 1 252 ? -16.294 4.441 20.005 1.00 91.06 252 TYR A N 1
ATOM 2004 C CA . TYR A 1 252 ? -15.503 4.306 21.230 1.00 91.06 252 TYR A CA 1
ATOM 2005 C C . TYR A 1 252 ? -15.545 5.559 22.108 1.00 91.06 252 TYR A C 1
ATOM 2007 O O . TYR A 1 252 ? -15.583 5.453 23.335 1.00 91.06 252 TYR A O 1
ATOM 2015 N N . ARG A 1 253 ? -15.564 6.753 21.496 1.00 90.06 253 ARG A N 1
ATOM 2016 C CA . ARG A 1 253 ? -15.697 8.015 22.240 1.00 90.06 253 ARG A CA 1
ATOM 2017 C C . ARG A 1 253 ? -17.060 8.093 22.913 1.00 90.06 253 ARG A C 1
ATOM 2019 O O . ARG A 1 253 ? -17.125 8.387 24.103 1.00 90.06 253 ARG A O 1
ATOM 2026 N N . LYS A 1 254 ? -18.126 7.780 22.168 1.00 89.38 254 LYS A N 1
ATOM 2027 C CA . LYS A 1 254 ? -19.508 7.787 22.674 1.00 89.38 254 LYS A CA 1
ATOM 2028 C C . LYS A 1 254 ? -19.680 6.813 23.836 1.00 89.38 254 LYS A C 1
ATOM 2030 O O . LYS A 1 254 ? -20.252 7.190 24.851 1.00 89.38 254 LYS A O 1
ATOM 2035 N N . THR A 1 255 ? -19.114 5.611 23.728 1.00 87.31 255 THR A N 1
ATOM 2036 C CA . THR A 1 255 ? -19.118 4.623 24.813 1.00 87.31 255 THR A CA 1
ATOM 2037 C C . THR A 1 255 ? -18.509 5.169 26.103 1.00 87.31 255 THR A C 1
ATOM 2039 O O . THR A 1 255 ? -19.108 5.033 27.163 1.00 87.31 255 THR A O 1
ATOM 2042 N N . ILE A 1 256 ? -17.330 5.794 26.036 1.00 87.75 256 ILE A N 1
ATOM 2043 C CA . ILE A 1 256 ? -16.669 6.327 27.237 1.00 87.75 256 ILE A CA 1
ATOM 2044 C C . ILE A 1 256 ? -17.396 7.564 27.780 1.00 87.75 256 ILE A C 1
ATOM 2046 O O . ILE A 1 256 ? -17.498 7.720 28.991 1.00 87.75 256 ILE A O 1
ATOM 2050 N N . GLN A 1 257 ? -17.909 8.440 26.910 1.00 86.94 257 GLN A N 1
ATOM 2051 C CA . GLN A 1 257 ? -18.636 9.650 27.319 1.00 86.94 257 GLN A CA 1
ATOM 2052 C C . GLN A 1 257 ? -19.966 9.344 28.013 1.00 86.94 257 GLN A C 1
ATOM 2054 O O . GLN A 1 257 ? -20.354 10.080 28.916 1.00 86.94 257 GLN A O 1
ATOM 2059 N N . ASN A 1 258 ? -20.641 8.273 27.598 1.00 85.44 258 ASN A N 1
ATOM 2060 C CA . ASN A 1 258 ? -21.928 7.857 28.152 1.00 85.44 258 ASN A CA 1
ATOM 2061 C C . ASN A 1 258 ? -21.791 6.847 29.303 1.00 85.44 258 ASN A C 1
ATOM 2063 O O . ASN A 1 258 ? -22.806 6.408 29.832 1.00 85.44 258 ASN A O 1
ATOM 2067 N N . ALA A 1 259 ? -20.569 6.448 29.670 1.00 84.94 259 ALA A N 1
ATOM 2068 C CA . ALA A 1 259 ? -20.353 5.497 30.751 1.00 84.94 259 ALA A CA 1
ATOM 2069 C C . ALA A 1 259 ? -20.689 6.131 32.109 1.00 84.94 259 ALA A C 1
ATOM 2071 O O . ALA A 1 259 ? -20.141 7.176 32.473 1.00 84.94 259 ALA A O 1
ATOM 2072 N N . GLU A 1 260 ? -21.547 5.471 32.884 1.00 79.06 260 GLU A N 1
ATOM 2073 C CA . GLU A 1 260 ? -21.757 5.805 34.289 1.00 79.06 260 GLU A CA 1
ATOM 2074 C C . GLU A 1 260 ? -20.668 5.153 35.158 1.00 79.06 260 GLU A C 1
ATOM 2076 O O . GLU A 1 260 ? -19.945 4.240 34.743 1.00 79.06 260 GLU A O 1
ATOM 2081 N N . VAL A 1 261 ? -20.492 5.637 36.390 1.00 73.06 261 VAL A N 1
ATOM 2082 C CA . VAL A 1 261 ? -19.463 5.108 37.296 1.00 73.06 261 VAL A CA 1
ATOM 2083 C C . VAL A 1 261 ? -19.755 3.636 37.603 1.00 73.06 261 VAL A C 1
ATOM 2085 O O . VAL A 1 261 ? -20.647 3.322 38.380 1.00 73.06 261 VAL A O 1
ATOM 2088 N N . GLY A 1 262 ? -18.956 2.740 37.022 1.00 62.28 262 GLY A N 1
ATOM 2089 C CA . GLY A 1 262 ? -19.106 1.290 37.179 1.00 62.28 262 GLY A CA 1
ATOM 2090 C C . GLY A 1 262 ? -19.885 0.599 36.055 1.00 62.28 262 GLY A C 1
ATOM 2091 O O . GLY A 1 262 ? -19.884 -0.629 36.017 1.00 62.28 262 GLY A O 1
ATOM 2092 N N . GLU A 1 263 ? -20.458 1.351 35.111 1.00 68.56 263 GLU A N 1
ATOM 2093 C CA . GLU A 1 263 ? -21.213 0.828 33.970 1.00 68.56 263 GLU A CA 1
ATOM 2094 C C . GLU A 1 263 ? -20.676 1.428 32.664 1.00 68.56 263 GLU A C 1
ATOM 2096 O O . GLU A 1 263 ? -20.901 2.589 32.331 1.00 68.56 263 GLU A O 1
ATOM 2101 N N . CYS A 1 264 ? -19.923 0.626 31.912 1.00 69.94 264 CYS A N 1
ATOM 2102 C CA . CYS A 1 264 ? -19.445 0.979 30.580 1.00 69.94 264 CYS A CA 1
ATOM 2103 C C . CYS A 1 264 ? -19.815 -0.163 29.636 1.00 69.94 264 CYS A C 1
ATOM 2105 O O . CYS A 1 264 ? -19.241 -1.251 29.729 1.00 69.94 264 CYS A O 1
ATOM 2107 N N . GLU A 1 265 ? -20.798 0.070 28.765 1.00 77.44 265 GLU A N 1
ATOM 2108 C CA . GLU A 1 265 ? -21.173 -0.900 27.736 1.00 77.44 265 GLU A CA 1
ATOM 2109 C C . GLU A 1 265 ? -20.003 -1.096 26.770 1.00 77.44 265 GLU A C 1
ATOM 2111 O O . GLU A 1 265 ? -19.470 -0.134 26.221 1.00 77.44 265 GLU A O 1
ATOM 2116 N N . GLU A 1 266 ? -19.571 -2.339 26.554 1.00 78.06 266 GLU A N 1
ATOM 2117 C CA . GLU A 1 266 ? -18.537 -2.596 25.552 1.00 78.06 266 GLU A CA 1
ATOM 2118 C C . GLU A 1 266 ? -19.118 -2.367 24.146 1.00 78.06 266 GLU A C 1
ATOM 2120 O O . GLU A 1 266 ? -20.200 -2.881 23.849 1.00 78.06 266 GLU A O 1
ATOM 2125 N N . PRO A 1 267 ? -18.429 -1.618 23.262 1.00 82.94 267 PRO A N 1
ATOM 2126 C CA . PRO A 1 267 ? -18.880 -1.474 21.890 1.00 82.94 267 PRO A CA 1
ATOM 2127 C C . PRO A 1 267 ? -18.729 -2.812 21.157 1.00 82.94 267 PRO A C 1
ATOM 2129 O O . PRO A 1 267 ? -17.955 -3.685 21.562 1.00 82.94 267 PRO A O 1
ATOM 2132 N N . ASP A 1 268 ? -19.450 -2.969 20.049 1.00 89.62 268 ASP A N 1
ATOM 2133 C CA . ASP A 1 268 ? -19.354 -4.171 19.223 1.00 89.62 268 ASP A CA 1
ATOM 2134 C C . ASP A 1 268 ? -18.016 -4.197 18.462 1.00 89.62 268 ASP A C 1
ATOM 2136 O O . ASP A 1 268 ? -17.868 -3.682 17.350 1.00 89.62 268 ASP A O 1
ATOM 2140 N N . PHE A 1 269 ? -17.012 -4.799 19.098 1.00 92.62 269 PHE A N 1
ATOM 2141 C CA . PHE A 1 269 ? -15.656 -4.879 18.568 1.00 92.62 269 PHE A CA 1
ATOM 2142 C C . PHE A 1 269 ? -15.569 -5.646 17.241 1.00 92.62 269 PHE A C 1
ATOM 2144 O O . PHE A 1 269 ? -14.720 -5.324 16.407 1.00 92.62 269 PHE A O 1
ATOM 2151 N N . GLU A 1 270 ? -16.415 -6.662 17.037 1.00 94.19 270 GLU A N 1
ATOM 2152 C CA . GLU A 1 270 ? -16.431 -7.433 15.787 1.00 94.19 270 GLU A CA 1
ATOM 2153 C C . GLU A 1 270 ? -17.037 -6.606 14.652 1.00 94.19 270 GLU A C 1
ATOM 2155 O O . GLU A 1 270 ? -16.518 -6.627 13.533 1.00 94.19 270 GLU A O 1
ATOM 2160 N N . LEU A 1 271 ? -18.071 -5.812 14.943 1.00 93.31 271 LEU A N 1
ATOM 2161 C CA . LEU A 1 271 ? -18.622 -4.864 13.982 1.00 93.31 271 LEU A CA 1
ATOM 2162 C C . LEU A 1 271 ? -17.586 -3.813 13.562 1.00 93.31 271 LEU A C 1
ATOM 2164 O O . LEU A 1 271 ? -17.454 -3.529 12.374 1.00 93.31 271 LEU A O 1
ATOM 2168 N N . ASP A 1 272 ? -16.834 -3.236 14.498 1.00 93.81 272 ASP A N 1
ATOM 2169 C CA . ASP A 1 272 ? -15.837 -2.213 14.161 1.00 93.81 272 ASP A CA 1
ATOM 2170 C C . ASP A 1 272 ? -14.643 -2.777 13.398 1.00 93.81 272 ASP A C 1
ATOM 2172 O O . ASP A 1 272 ? -14.151 -2.136 12.467 1.00 93.81 272 ASP A O 1
ATOM 2176 N N . LYS A 1 273 ? -14.215 -4.001 13.728 1.00 96.81 273 LYS A N 1
ATOM 2177 C CA . LYS A 1 273 ? -13.294 -4.743 12.872 1.00 96.81 273 LYS A CA 1
ATOM 2178 C C . LYS A 1 273 ? -13.873 -4.859 11.469 1.00 96.81 273 LYS A C 1
ATOM 2180 O O . LYS A 1 273 ? -13.207 -4.433 10.535 1.00 96.81 273 LYS A O 1
ATOM 2185 N N . LYS A 1 274 ? -15.099 -5.368 11.320 1.00 97.81 274 LYS A N 1
ATOM 2186 C CA . LYS A 1 274 ? -15.718 -5.535 10.004 1.00 97.81 274 LYS A CA 1
ATOM 2187 C C . LYS A 1 274 ? -15.771 -4.220 9.221 1.00 97.81 274 LYS A C 1
ATOM 2189 O O . LYS A 1 274 ? -15.395 -4.215 8.060 1.00 97.81 274 LYS A O 1
ATOM 2194 N N . LYS A 1 275 ? -16.127 -3.095 9.849 1.00 97.75 275 LYS A N 1
ATOM 2195 C CA . LYS A 1 275 ? -16.105 -1.776 9.189 1.00 97.75 275 LYS A CA 1
ATOM 2196 C C . LYS A 1 275 ? -14.711 -1.381 8.687 1.00 97.75 275 LYS A C 1
ATOM 2198 O O . LYS A 1 275 ? -14.606 -0.779 7.627 1.00 97.75 275 LYS A O 1
ATOM 2203 N N . LEU A 1 276 ? -13.647 -1.683 9.438 1.00 98.12 276 LEU A N 1
ATOM 2204 C CA . LEU A 1 276 ? -12.271 -1.426 8.993 1.00 98.12 276 LEU A CA 1
ATOM 2205 C C . LEU A 1 276 ? -11.871 -2.338 7.830 1.00 98.12 276 LEU A C 1
ATOM 2207 O O . LEU A 1 276 ? -11.178 -1.892 6.924 1.00 98.12 276 LEU A O 1
ATOM 2211 N N . GLU A 1 277 ? -12.295 -3.601 7.855 1.00 98.25 277 GLU A N 1
ATOM 2212 C CA . GLU A 1 277 ? -12.068 -4.545 6.756 1.00 98.25 277 GLU A CA 1
ATOM 2213 C C . GLU A 1 277 ? -12.817 -4.096 5.487 1.00 98.25 277 GLU A C 1
ATOM 2215 O O . GLU A 1 277 ? -12.204 -4.012 4.426 1.00 98.25 277 GLU A O 1
ATOM 2220 N N . ASP A 1 278 ? -14.081 -3.686 5.623 1.00 98.38 278 ASP A N 1
ATOM 2221 C CA . ASP A 1 278 ? -14.901 -3.137 4.537 1.00 98.38 278 ASP A CA 1
ATOM 2222 C C . ASP A 1 278 ? -14.294 -1.826 3.983 1.00 98.38 278 ASP A C 1
ATOM 2224 O O . ASP A 1 278 ? -14.266 -1.612 2.774 1.00 98.38 278 ASP A O 1
ATOM 2228 N N . LEU A 1 279 ? -13.737 -0.963 4.846 1.00 98.38 279 LEU A N 1
ATOM 2229 C CA . LEU A 1 279 ? -13.016 0.244 4.419 1.00 98.38 279 LEU A CA 1
ATOM 2230 C C . LEU A 1 279 ? -11.747 -0.099 3.621 1.00 98.38 279 LEU A C 1
ATOM 2232 O O . LEU A 1 279 ? -11.440 0.577 2.643 1.00 98.38 279 LEU A O 1
ATOM 2236 N N . SER A 1 280 ? -10.996 -1.135 4.013 1.00 98.44 280 SER A N 1
ATOM 2237 C CA . SER A 1 280 ? -9.853 -1.605 3.220 1.00 98.44 280 SER A CA 1
ATOM 2238 C C . SER A 1 280 ? -10.279 -2.063 1.824 1.00 98.44 280 SER A C 1
ATOM 2240 O O . SER A 1 280 ? -9.577 -1.770 0.862 1.00 98.44 280 SER A O 1
ATOM 2242 N N . GLU A 1 281 ? -11.406 -2.764 1.704 1.00 98.12 281 GLU A N 1
ATOM 2243 C CA . GLU A 1 281 ? -11.937 -3.215 0.412 1.00 98.12 281 GLU A CA 1
ATOM 2244 C C . GLU A 1 281 ? -12.383 -2.033 -0.462 1.00 98.12 281 GLU A C 1
ATOM 2246 O O . GLU A 1 281 ? -11.956 -1.945 -1.611 1.00 98.12 281 GLU A O 1
ATOM 2251 N N . GLU A 1 282 ? -13.119 -1.068 0.099 1.00 97.69 282 GLU A N 1
ATOM 2252 C CA . GLU A 1 282 ? -13.553 0.147 -0.614 1.00 97.69 282 GLU A CA 1
ATOM 2253 C C . GLU A 1 282 ? -12.357 0.974 -1.124 1.00 97.69 282 GLU A C 1
ATOM 2255 O O . GLU A 1 282 ? -12.336 1.433 -2.266 1.00 97.69 282 GLU A O 1
ATOM 2260 N N . LEU A 1 283 ? -11.305 1.114 -0.308 1.00 97.81 283 LEU A N 1
ATOM 2261 C CA . LEU A 1 283 ? -10.069 1.791 -0.714 1.00 97.81 283 LEU A CA 1
ATOM 2262 C C . LEU A 1 283 ? -9.311 1.029 -1.803 1.00 97.81 283 LEU A C 1
ATOM 2264 O O . LEU A 1 283 ? -8.676 1.653 -2.653 1.00 97.81 283 LEU A O 1
ATOM 2268 N N . LEU A 1 284 ? -9.338 -0.306 -1.773 1.00 97.69 284 LEU A N 1
ATOM 2269 C CA . LEU A 1 284 ? -8.720 -1.111 -2.820 1.00 97.69 284 LEU A CA 1
ATOM 2270 C C . LEU A 1 284 ? -9.420 -0.876 -4.157 1.00 97.69 284 LEU A C 1
ATOM 2272 O O . LEU A 1 284 ? -8.734 -0.611 -5.139 1.00 97.69 284 LEU A O 1
ATOM 2276 N N . GLU A 1 285 ? -10.750 -0.965 -4.187 1.00 96.31 285 GLU A N 1
ATOM 2277 C CA . GLU A 1 285 ? -11.550 -0.723 -5.393 1.00 96.31 285 GLU A CA 1
ATOM 2278 C C . GLU A 1 285 ? -11.243 0.659 -5.975 1.00 96.31 285 GLU A C 1
ATOM 2280 O O . GLU A 1 285 ? -10.845 0.760 -7.134 1.00 96.31 285 GLU A O 1
ATOM 2285 N N . LEU A 1 286 ? -11.276 1.695 -5.132 1.00 95.75 286 LEU A N 1
ATOM 2286 C CA . LEU A 1 286 ? -10.962 3.065 -5.531 1.00 95.75 286 LEU A CA 1
ATOM 2287 C C . LEU A 1 286 ? -9.551 3.204 -6.130 1.00 95.75 286 LEU A C 1
ATOM 2289 O O . LEU A 1 286 ? -9.377 3.823 -7.176 1.00 95.75 286 LEU A O 1
ATOM 2293 N N . ILE A 1 287 ? -8.529 2.631 -5.483 1.00 95.88 287 ILE A N 1
ATOM 2294 C CA . ILE A 1 287 ? -7.137 2.745 -5.951 1.00 95.88 287 ILE A CA 1
ATOM 2295 C C . ILE A 1 287 ? -6.917 2.002 -7.270 1.00 95.88 287 ILE A C 1
ATOM 2297 O O . ILE A 1 287 ? -6.105 2.447 -8.080 1.00 95.88 287 ILE A O 1
ATOM 2301 N N . LEU A 1 288 ? -7.592 0.873 -7.494 1.00 93.88 288 LEU A N 1
ATOM 2302 C CA . LEU A 1 288 ? -7.451 0.121 -8.743 1.00 93.88 288 LEU A CA 1
ATOM 2303 C C . LEU A 1 288 ? -8.065 0.861 -9.944 1.00 93.88 288 LEU A C 1
ATOM 2305 O O . LEU A 1 288 ? -7.639 0.633 -11.073 1.00 93.88 288 LEU A O 1
ATOM 2309 N N . GLU A 1 289 ? -9.002 1.782 -9.718 1.00 93.81 289 GLU A N 1
ATOM 2310 C CA . GLU A 1 289 ? -9.573 2.643 -10.764 1.00 93.81 289 GLU A CA 1
ATOM 2311 C C . GLU A 1 289 ? -8.716 3.880 -11.083 1.00 93.81 289 GLU A C 1
ATOM 2313 O O . GLU A 1 289 ? -8.978 4.595 -12.053 1.00 93.81 289 GLU A O 1
ATOM 2318 N N . TRP A 1 290 ? -7.695 4.168 -10.276 1.00 94.38 290 TRP A N 1
ATOM 2319 C CA . TRP A 1 290 ? -6.885 5.368 -10.439 1.00 94.38 290 TRP A CA 1
ATOM 2320 C C . TRP A 1 290 ? -5.807 5.249 -11.523 1.00 94.38 290 TRP A C 1
ATOM 2322 O O . TRP A 1 290 ? -5.195 4.206 -11.730 1.00 94.38 290 TRP A O 1
ATOM 2332 N N . GLU A 1 291 ? -5.511 6.389 -12.152 1.00 90.31 291 GLU A N 1
ATOM 2333 C CA . GLU A 1 291 ? -4.541 6.518 -13.243 1.00 90.31 291 GLU A CA 1
ATOM 2334 C C . GLU A 1 291 ? -3.116 6.068 -12.861 1.00 90.31 291 GLU A C 1
ATOM 2336 O O . GLU A 1 291 ? -2.539 6.498 -11.850 1.00 90.31 291 GLU A O 1
ATOM 2341 N N . GLY A 1 292 ? -2.500 5.275 -13.743 1.00 91.19 292 GLY A N 1
ATOM 2342 C CA . GLY A 1 292 ? -1.138 4.788 -13.604 1.00 91.19 292 GLY A CA 1
ATOM 2343 C C . GLY A 1 292 ? -0.049 5.862 -13.506 1.00 91.19 292 GLY A C 1
ATOM 2344 O O . GLY A 1 292 ? -0.015 6.860 -14.224 1.00 91.19 292 GLY A O 1
ATOM 2345 N N . GLY A 1 293 ? 0.926 5.635 -12.624 1.00 90.44 293 GLY A N 1
ATOM 2346 C CA . GLY A 1 293 ? 2.126 6.463 -12.485 1.00 90.44 293 GLY A CA 1
ATOM 2347 C C . GLY A 1 293 ? 1.948 7.763 -11.702 1.00 90.44 293 GLY A C 1
ATOM 2348 O O . GLY A 1 293 ? 2.952 8.402 -11.380 1.00 90.44 293 GLY A O 1
ATOM 2349 N N . ARG A 1 294 ? 0.719 8.146 -11.346 1.00 93.06 294 ARG A N 1
ATOM 2350 C CA . ARG A 1 294 ? 0.450 9.283 -10.455 1.00 93.06 294 ARG A CA 1
ATOM 2351 C C . ARG A 1 294 ? 0.458 8.856 -8.997 1.00 93.06 294 ARG A C 1
ATOM 2353 O O . ARG A 1 294 ? 0.204 7.698 -8.676 1.00 93.06 294 ARG A O 1
ATOM 2360 N N . SER A 1 295 ? 0.840 9.773 -8.113 1.00 95.00 295 SER A N 1
ATOM 2361 C CA . SER A 1 295 ? 0.943 9.467 -6.686 1.00 95.00 295 SER A CA 1
ATOM 2362 C C . SER A 1 295 ? -0.431 9.308 -6.031 1.00 95.00 295 SER A C 1
ATOM 2364 O O . SER A 1 295 ? -1.394 9.936 -6.472 1.00 95.00 295 SER A O 1
ATOM 2366 N N . LEU A 1 296 ? -0.505 8.535 -4.943 1.00 95.88 296 LEU A N 1
ATOM 2367 C CA . LEU A 1 296 ? -1.728 8.431 -4.139 1.00 95.88 296 LEU A CA 1
ATOM 2368 C C . LEU A 1 296 ? -2.241 9.803 -3.677 1.00 95.88 296 LEU A C 1
ATOM 2370 O O . LEU A 1 296 ? -3.439 10.035 -3.744 1.00 95.88 296 LEU A O 1
ATOM 2374 N N . ASP A 1 297 ? -1.370 10.730 -3.265 1.00 95.00 297 ASP A N 1
ATOM 2375 C CA . ASP A 1 297 ? -1.805 12.075 -2.854 1.00 95.00 297 ASP A CA 1
ATOM 2376 C C . ASP A 1 297 ? -2.373 12.890 -4.020 1.00 95.00 297 ASP A C 1
ATOM 2378 O O . ASP A 1 297 ? -3.405 13.544 -3.879 1.00 95.00 297 ASP A O 1
ATOM 2382 N N . SER A 1 298 ? -1.709 12.841 -5.177 1.00 93.56 298 SER A N 1
ATOM 2383 C CA . SER A 1 298 ? -2.164 13.511 -6.399 1.00 93.56 298 SER A CA 1
ATOM 2384 C C . SER A 1 298 ? -3.557 13.047 -6.809 1.00 93.56 298 SER A C 1
ATOM 2386 O O . SER A 1 298 ? -4.372 13.847 -7.260 1.00 93.56 298 SER A O 1
ATOM 2388 N N . LEU A 1 299 ? -3.817 11.747 -6.678 1.00 94.25 299 LEU A N 1
ATOM 2389 C CA . LEU A 1 299 ? -5.081 11.130 -7.060 1.00 94.25 299 LEU A CA 1
ATOM 2390 C C . LEU A 1 299 ? -6.153 11.340 -5.993 1.00 94.25 299 LEU A C 1
ATOM 2392 O O . LEU A 1 299 ? -7.261 11.739 -6.337 1.00 94.25 299 LEU A O 1
ATOM 2396 N N . ALA A 1 300 ? -5.818 11.181 -4.711 1.00 94.12 300 ALA A N 1
ATOM 2397 C CA . ALA A 1 300 ? -6.721 11.477 -3.603 1.00 94.12 300 ALA A CA 1
ATOM 2398 C C . ALA A 1 300 ? -7.238 12.918 -3.683 1.00 94.12 300 ALA A C 1
ATOM 2400 O O . ALA A 1 300 ? -8.434 13.144 -3.559 1.00 94.12 300 ALA A O 1
ATOM 2401 N N . ARG A 1 301 ? -6.363 13.884 -3.991 1.00 91.00 301 ARG A N 1
ATOM 2402 C CA . ARG A 1 301 ? -6.752 15.289 -4.169 1.00 91.00 301 ARG A CA 1
ATOM 2403 C C . ARG A 1 301 ? -7.801 15.504 -5.261 1.00 91.00 301 ARG A C 1
ATOM 2405 O O . ARG A 1 301 ? -8.637 16.384 -5.122 1.00 91.00 301 ARG A O 1
ATOM 2412 N N . LEU A 1 302 ? -7.712 14.773 -6.371 1.00 87.38 302 LEU A N 1
ATOM 2413 C CA . LEU A 1 302 ? -8.642 14.929 -7.495 1.00 87.38 302 LEU A CA 1
ATOM 2414 C C . LEU A 1 302 ? -10.015 14.305 -7.238 1.00 87.38 302 LEU A C 1
ATOM 2416 O O . LEU A 1 302 ? -10.952 14.604 -7.971 1.00 87.38 302 LEU A O 1
ATOM 2420 N N . ASN A 1 303 ? -10.105 13.423 -6.244 1.00 79.50 303 ASN A N 1
ATOM 2421 C CA . ASN A 1 303 ? -11.312 12.677 -5.903 1.00 79.50 303 ASN A CA 1
ATOM 2422 C C . ASN A 1 303 ? -11.962 13.171 -4.592 1.00 79.50 303 ASN A C 1
ATOM 2424 O O . ASN A 1 303 ? -12.869 12.512 -4.087 1.00 79.50 303 ASN A O 1
ATOM 2428 N N . GLN A 1 304 ? -11.491 14.297 -4.042 1.00 74.62 304 GLN A N 1
ATOM 2429 C CA . GLN A 1 304 ? -12.116 15.041 -2.938 1.00 74.62 304 GLN A CA 1
ATOM 2430 C C . GLN A 1 304 ? -13.018 16.148 -3.486 1.00 74.62 304 GLN A C 1
ATOM 2432 O O . GLN A 1 304 ? -14.092 16.366 -2.885 1.00 74.62 304 GLN A O 1
#

Sequence (304 aa):
MAKKKNHFIIEANKQKHISTKGGTEGGACLTGHDSARHSNFGRKNSCNFRYQAVEQAKSNSEIKKYLHSYNDHLDEINERYAEEGGVMTSAFPTNSGNMYPARYMLKVPVPGKGDWDVGGPPKTIRRRNFGRRDARVKMGKNFTQDTWPYWQNAHHLIPKGTLKKAIVDEPYEVGRLMEKGLLQAKYNINHKINMLLIPQDKEVGRILDMPRHLVLKEGDDASVEASCTDHPVYNEMVRDMDKGLTKILEGYRKTIQNAEVGECEEPDFELDKKKLEDLSEELLELILEWEGGRSLDSLARLNQ

Foldseek 3Di:
DDDPPWDPADPVCPVLAAKDWDEQDDGAALTQDDDLALVCLVRHINNNLLVLQLVLCVPDPLLQCLLQVLQVCVVVQCVVCVVVQFDAFLWDADPVRAIPPQQAAGGDHGDDHFQSHRQADQAWDWDQGSVRDIDIQHGRRASSDCPRVHHKDFQFLQHSVLSSCLLVVDDPQLSNLLSNLRSNLRQHSSRSLRTHIAHQTLVVQQSSQFAHAFQGPPCPDVVDDGDPPDQVLSSVCQQPPPLHPVVLSVVSVVQVVPADDVRGDRPNSNVSSVSVSVSSNVSVVVRSPDGTSHHSNRRSVVVD

pLDDT: mean 89.98, std 10.58, range [28.52, 98.44]

Secondary structure (DSSP, 8-state):
----TT--S-GGGGGG-B--BSSSSS-BBSS--S--SHHHHTT-BTT-HHHHHHHHHHH-HHHHHHHHHGGGGHHHHHHHTTTTTSEEP--EE-TTS-EESTTS-SEE----TTSSSTT--SS-EEEE-TTS-EEEE-TT-TTSSTTSSS-EEEEESS-HHHHHHHHHTS-HHHHHHHHHHHHHTT-BTTSGGGEEEEESSHHHHHHTT--BS---TT---TTS---SS--HHHHHHHHHSTTSHHHHHHHHHHHHHT-BTTB-PPP-HHHHHHHHHHHHHHHHHHHHTSPTTSBHHHHHHHT-

Radius of gyration: 20.35 Å; chains: 1; bounding box: 51×41×66 Å